Protein AF-A0A369Q2J5-F1 (afdb_monomer)

Solvent-accessible surface area (backbone atoms only — not comparable to full-atom values): 11155 Å² total; per-residue (Å²): 114,46,82,46,76,47,63,74,63,46,83,51,98,48,36,37,37,39,41,65,24,27,18,42,39,35,21,20,45,69,56,18,51,51,41,45,55,54,37,34,53,53,49,28,62,74,44,51,85,52,23,86,80,41,53,41,43,59,52,26,34,34,70,74,40,96,47,77,75,71,66,44,95,56,64,62,57,36,36,37,36,35,16,68,44,70,68,32,46,48,37,44,75,75,32,54,95,77,48,90,47,63,63,84,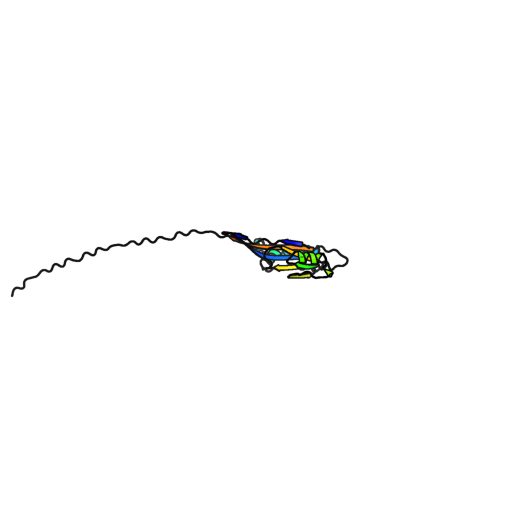47,72,51,73,36,28,38,51,71,49,66,38,68,66,82,47,47,51,58,35,29,39,42,67,44,73,84,54,92,85,60,91,80,54,74,50,77,48,77,45,77,45,69,51,72,50,77,58,79,92,79,86,77,86,78,84,83,84,79,89,83,84,84,85,82,85,79,78,78,82,85,81,80,82,81,85,76,86,79,88,127

Structure (mmCIF, N/CA/C/O backbone):
data_AF-A0A369Q2J5-F1
#
_entry.id   AF-A0A369Q2J5-F1
#
loop_
_atom_site.group_PDB
_atom_site.id
_atom_site.type_symbol
_atom_site.label_atom_id
_atom_site.label_alt_id
_atom_site.label_comp_id
_atom_site.label_asym_id
_atom_site.label_entity_id
_atom_site.label_seq_id
_atom_site.pdbx_PDB_ins_code
_atom_site.Cartn_x
_atom_site.Cartn_y
_atom_site.Cartn_z
_atom_site.occupancy
_atom_site.B_iso_or_equiv
_atom_site.auth_seq_id
_atom_site.auth_comp_id
_atom_site.auth_asym_id
_atom_site.auth_atom_id
_atom_site.pdbx_PDB_model_num
ATOM 1 N N . MET A 1 1 ? 15.204 -1.374 -4.156 1.00 89.75 1 MET A N 1
ATOM 2 C CA . MET A 1 1 ? 14.239 -2.108 -3.302 1.00 89.75 1 MET A CA 1
ATOM 3 C C . MET A 1 1 ? 13.886 -1.267 -2.086 1.00 89.75 1 MET A C 1
ATOM 5 O O . MET A 1 1 ? 14.778 -0.667 -1.499 1.00 89.75 1 MET A O 1
ATOM 9 N N . ILE A 1 2 ? 12.612 -1.260 -1.696 1.00 95.19 2 ILE A N 1
ATOM 10 C CA . ILE A 1 2 ? 12.091 -0.566 -0.513 1.00 95.19 2 ILE A CA 1
ATOM 11 C C . ILE A 1 2 ? 11.436 -1.605 0.406 1.00 95.19 2 ILE A C 1
ATOM 13 O O . ILE A 1 2 ? 10.611 -2.393 -0.051 1.00 95.19 2 ILE A O 1
ATOM 17 N N . GLN A 1 3 ? 11.795 -1.622 1.692 1.00 96.62 3 GLN A N 1
ATOM 18 C CA . GLN A 1 3 ? 11.115 -2.441 2.700 1.00 96.62 3 GLN A CA 1
ATOM 19 C C . GLN A 1 3 ? 9.961 -1.643 3.314 1.00 96.62 3 GLN A C 1
ATOM 21 O O . GLN A 1 3 ? 10.171 -0.531 3.796 1.00 96.62 3 GLN A O 1
ATOM 26 N N . ILE A 1 4 ? 8.760 -2.219 3.336 1.00 96.50 4 ILE A N 1
ATOM 27 C CA . ILE A 1 4 ? 7.561 -1.588 3.890 1.00 96.50 4 ILE A CA 1
ATOM 28 C C . ILE A 1 4 ? 7.067 -2.433 5.062 1.00 96.50 4 ILE A C 1
ATOM 30 O O . ILE A 1 4 ? 6.774 -3.618 4.915 1.00 96.50 4 ILE A O 1
ATOM 34 N N . ASN A 1 5 ? 6.985 -1.812 6.238 1.00 96.56 5 ASN A N 1
ATOM 35 C CA . ASN A 1 5 ? 6.515 -2.454 7.461 1.00 96.56 5 ASN A CA 1
ATOM 36 C C . ASN A 1 5 ? 5.090 -1.985 7.757 1.00 96.56 5 ASN A C 1
ATOM 38 O O . ASN A 1 5 ? 4.859 -0.802 8.013 1.00 96.56 5 ASN A O 1
ATOM 42 N N . LEU A 1 6 ? 4.144 -2.915 7.729 1.00 95.94 6 LEU A N 1
ATOM 43 C CA . LEU A 1 6 ? 2.766 -2.669 8.119 1.00 95.94 6 LEU A CA 1
ATOM 44 C C . LEU A 1 6 ? 2.627 -2.712 9.650 1.00 95.94 6 LEU A C 1
ATOM 46 O O . LEU A 1 6 ? 3.318 -3.498 10.311 1.00 95.94 6 LEU A O 1
ATOM 50 N N . PRO A 1 7 ? 1.727 -1.895 10.231 1.00 94.31 7 PRO A N 1
ATOM 51 C CA . PRO A 1 7 ? 1.384 -1.979 11.644 1.00 94.31 7 PRO A CA 1
ATOM 52 C C . PRO A 1 7 ? 1.023 -3.408 12.065 1.00 94.31 7 PRO A C 1
ATOM 54 O O . PRO A 1 7 ? 0.357 -4.137 11.336 1.00 94.31 7 PRO A O 1
ATOM 57 N N . GLN A 1 8 ? 1.463 -3.800 13.259 1.00 93.81 8 GLN A N 1
ATOM 58 C CA . GLN A 1 8 ? 1.090 -5.080 13.857 1.00 93.81 8 GLN A CA 1
ATOM 59 C C . GLN A 1 8 ? -0.310 -4.985 14.462 1.00 93.81 8 GLN A C 1
ATOM 61 O O . GLN A 1 8 ? -0.608 -4.025 15.184 1.00 93.81 8 GLN A O 1
ATOM 66 N N . ASN A 1 9 ? -1.139 -5.998 14.212 1.00 93.88 9 ASN A N 1
ATOM 67 C CA . ASN A 1 9 ? -2.448 -6.099 14.843 1.00 93.88 9 ASN A CA 1
ATOM 68 C C . ASN A 1 9 ? -2.278 -6.380 16.343 1.00 93.88 9 ASN A C 1
ATOM 70 O O . ASN A 1 9 ? -1.356 -7.081 16.762 1.00 93.88 9 ASN A O 1
ATOM 74 N N . LYS A 1 10 ? -3.153 -5.805 17.170 1.00 94.25 10 LYS A N 1
ATOM 75 C CA . LYS A 1 10 ? -3.105 -5.958 18.630 1.00 94.25 10 LYS A CA 1
ATOM 76 C C . LYS A 1 10 ? -4.489 -6.268 19.160 1.00 94.25 10 LYS A C 1
ATOM 78 O O . LYS A 1 10 ? -5.462 -5.637 18.755 1.00 94.25 10 LYS A O 1
ATOM 83 N N . THR A 1 11 ? -4.541 -7.164 20.135 1.00 93.00 11 THR A N 1
ATOM 84 C CA . THR A 1 11 ? -5.764 -7.506 20.857 1.00 93.00 11 THR A CA 1
ATOM 85 C C . THR A 1 11 ? -5.487 -7.414 22.350 1.00 93.00 11 THR A C 1
ATOM 87 O O . THR A 1 11 ? -4.609 -8.100 22.866 1.00 93.00 11 THR A O 1
ATOM 90 N N . ALA A 1 12 ? -6.228 -6.549 23.032 1.00 92.12 12 ALA A N 1
ATOM 91 C CA . ALA A 1 12 ? -6.242 -6.370 24.476 1.00 92.12 12 ALA A CA 1
ATOM 92 C C . ALA A 1 12 ? -7.704 -6.398 24.977 1.00 92.12 12 ALA A C 1
ATOM 94 O O . ALA A 1 12 ? -8.623 -6.179 24.185 1.00 92.12 12 ALA A O 1
ATOM 95 N N . PRO A 1 13 ? -7.963 -6.634 26.278 1.00 91.31 13 PRO A N 1
ATOM 96 C CA . PRO A 1 13 ? -9.329 -6.814 26.788 1.00 91.31 13 PRO A CA 1
ATOM 97 C C . PRO A 1 13 ? -10.297 -5.663 26.481 1.00 91.31 13 PRO A C 1
ATOM 99 O O . PRO A 1 13 ? -11.479 -5.897 26.253 1.00 91.31 13 PRO A O 1
ATOM 102 N N . LEU A 1 14 ? -9.801 -4.422 26.468 1.00 93.00 14 LEU A N 1
ATOM 103 C CA . LEU A 1 14 ? -10.608 -3.218 26.235 1.00 93.00 14 LEU A CA 1
ATOM 104 C C . LEU A 1 14 ? -10.236 -2.480 24.950 1.00 93.00 14 LEU A C 1
ATOM 106 O O . LEU A 1 14 ? -10.758 -1.402 24.675 1.00 93.00 14 LEU A O 1
ATOM 110 N N . GLU A 1 15 ? -9.341 -3.043 24.144 1.00 94.50 15 GLU A N 1
ATOM 111 C CA . GLU A 1 15 ? -8.882 -2.391 22.928 1.00 94.50 15 GLU A CA 1
ATOM 112 C C . GLU A 1 15 ? -8.397 -3.408 21.899 1.00 94.50 15 GLU A C 1
ATOM 114 O O . GLU A 1 15 ? -7.648 -4.321 22.225 1.00 94.50 15 GLU A O 1
ATOM 119 N N . SER A 1 16 ? -8.750 -3.218 20.633 1.00 95.75 16 SER A N 1
ATOM 120 C CA . SER A 1 16 ? -8.144 -3.970 19.532 1.00 95.75 16 SER A CA 1
ATOM 121 C C . SER A 1 16 ? -7.778 -3.040 18.383 1.00 95.75 16 SER A C 1
ATOM 123 O O . SER A 1 16 ? -8.577 -2.170 18.030 1.00 95.75 16 SER A O 1
ATOM 125 N N . THR A 1 17 ? -6.615 -3.249 17.771 1.00 96.06 17 THR A N 1
ATOM 126 C CA . THR A 1 17 ? -6.178 -2.548 16.560 1.00 96.06 17 THR A CA 1
ATOM 127 C C . THR A 1 17 ? -5.962 -3.531 15.424 1.00 96.06 17 THR A C 1
ATOM 129 O O . THR A 1 17 ? -5.243 -4.515 15.588 1.00 96.06 17 THR A O 1
ATOM 132 N N . GLU A 1 18 ? -6.536 -3.223 14.270 1.00 95.50 18 GLU A N 1
ATOM 133 C CA . GLU A 1 18 ? -6.491 -4.055 13.073 1.00 95.50 18 GLU A CA 1
ATOM 134 C C . GLU A 1 18 ? -6.223 -3.175 11.851 1.00 95.50 18 GLU A C 1
ATOM 136 O O . GLU A 1 18 ? -6.958 -2.220 11.608 1.00 95.50 18 GLU A O 1
ATOM 141 N N . LEU A 1 19 ? -5.177 -3.462 11.078 1.00 96.00 19 LEU A N 1
ATOM 142 C CA . LEU A 1 19 ? -5.004 -2.855 9.760 1.00 96.00 19 LEU A CA 1
ATOM 143 C C . LEU A 1 19 ? -6.021 -3.478 8.796 1.00 96.00 19 LEU A C 1
ATOM 145 O O . LEU A 1 19 ? -5.950 -4.666 8.500 1.00 96.00 19 LEU A O 1
ATOM 149 N N . ILE A 1 20 ? -6.952 -2.667 8.296 1.00 94.75 20 ILE A N 1
ATOM 150 C CA . ILE A 1 20 ? -8.036 -3.140 7.419 1.00 94.75 20 ILE A CA 1
ATOM 151 C C . ILE A 1 20 ? -7.697 -2.996 5.934 1.00 94.75 20 ILE A C 1
ATOM 153 O O . ILE A 1 20 ? -8.185 -3.750 5.100 1.00 94.75 20 ILE A O 1
ATOM 157 N N . SER A 1 21 ? -6.866 -2.014 5.592 1.00 95.56 21 SER A N 1
ATOM 158 C CA . SER A 1 21 ? -6.438 -1.764 4.221 1.00 95.56 21 SER A CA 1
ATOM 159 C C . SER A 1 21 ? -5.227 -0.847 4.187 1.00 95.56 21 SER A C 1
ATOM 161 O O . SER A 1 21 ? -4.930 -0.103 5.126 1.00 95.56 21 SER A O 1
ATOM 163 N N . TRP A 1 22 ? -4.538 -0.860 3.060 1.00 95.62 22 TRP A N 1
ATOM 164 C CA . TRP A 1 22 ? -3.530 0.127 2.725 1.00 95.62 22 TRP A CA 1
ATOM 165 C C . TRP A 1 22 ? -3.655 0.514 1.259 1.00 95.62 22 TRP A C 1
ATOM 167 O O . TRP A 1 22 ? -4.279 -0.183 0.460 1.00 95.62 22 TRP A O 1
ATOM 177 N N . ALA A 1 23 ? -3.096 1.660 0.908 1.00 95.00 23 ALA A N 1
ATOM 178 C CA . ALA A 1 23 ? -3.023 2.106 -0.467 1.00 95.00 23 ALA A CA 1
ATOM 179 C C . ALA A 1 23 ? -1.631 2.636 -0.770 1.00 95.00 23 ALA A C 1
ATOM 181 O O . ALA A 1 23 ? -0.961 3.202 0.098 1.00 95.00 23 ALA A O 1
ATOM 182 N N . TYR A 1 24 ? -1.215 2.465 -2.016 1.00 94.31 24 TYR A N 1
ATOM 183 C CA . TYR A 1 24 ? 0.034 3.004 -2.518 1.00 94.31 24 TYR A CA 1
ATOM 184 C C . TYR A 1 24 ? -0.209 3.880 -3.737 1.00 94.31 24 TYR A C 1
ATOM 186 O O . TYR A 1 24 ? -1.180 3.711 -4.476 1.00 94.31 24 TYR A O 1
ATOM 194 N N . TRP A 1 25 ? 0.711 4.809 -3.933 1.00 93.31 25 TRP A N 1
ATOM 195 C CA . TRP A 1 25 ? 0.892 5.537 -5.172 1.00 93.31 25 TRP A CA 1
ATOM 196 C C . TRP A 1 25 ? 2.386 5.593 -5.470 1.00 93.31 25 TRP A C 1
ATOM 198 O O . TRP A 1 25 ? 3.195 5.816 -4.567 1.00 93.31 25 TRP A O 1
ATOM 208 N N . LEU A 1 26 ? 2.742 5.398 -6.729 1.00 92.25 26 LEU A N 1
ATOM 209 C CA . LEU A 1 26 ? 4.081 5.591 -7.251 1.00 92.25 26 LEU A CA 1
ATOM 210 C C . LEU A 1 26 ? 4.022 6.460 -8.505 1.00 92.25 26 LEU A C 1
ATOM 212 O O . LEU A 1 26 ? 3.088 6.346 -9.298 1.00 92.25 26 LEU A O 1
ATOM 216 N N . GLY A 1 27 ? 5.022 7.315 -8.679 1.00 90.38 27 GLY A N 1
ATOM 217 C CA . GLY A 1 27 ? 5.151 8.169 -9.854 1.00 90.38 27 GLY A CA 1
ATOM 218 C C . GLY A 1 27 ? 6.607 8.464 -10.172 1.00 90.38 27 GLY A C 1
ATOM 219 O O . GLY A 1 27 ? 7.419 8.662 -9.262 1.00 90.38 27 GLY A O 1
ATOM 220 N N . VAL A 1 28 ? 6.920 8.477 -11.463 1.00 89.81 28 VAL A N 1
ATOM 221 C CA . VAL A 1 28 ? 8.260 8.731 -11.990 1.00 89.81 28 VAL A CA 1
ATOM 222 C C . VAL A 1 28 ? 8.440 10.219 -12.296 1.00 89.81 28 VAL A C 1
ATOM 224 O O . VAL A 1 28 ? 7.555 10.885 -12.834 1.00 89.81 28 VAL A O 1
ATOM 227 N N . GLY A 1 29 ? 9.613 10.740 -11.949 1.00 87.75 29 GLY A N 1
ATOM 228 C CA . GLY A 1 29 ? 10.059 12.089 -12.259 1.00 87.75 29 GLY A CA 1
ATOM 229 C C . GLY A 1 29 ? 9.304 13.201 -11.529 1.00 87.75 29 GLY A C 1
ATOM 230 O O . GLY A 1 29 ? 8.408 12.989 -10.707 1.00 87.75 29 GLY A O 1
ATOM 231 N N . GLN A 1 30 ? 9.692 14.434 -11.857 1.00 85.62 30 GLN A N 1
ATOM 232 C CA . GLN A 1 30 ? 9.054 15.635 -11.322 1.00 85.62 30 GLN A CA 1
ATOM 233 C C . GLN A 1 30 ? 7.614 15.783 -11.832 1.00 85.62 30 GLN A C 1
ATOM 235 O O . GLN A 1 30 ? 6.749 16.262 -11.105 1.00 85.62 30 GLN A O 1
ATOM 240 N N . GLU A 1 31 ? 7.339 15.346 -13.060 1.00 82.44 31 GLU A N 1
ATOM 241 C CA . GLU A 1 31 ? 6.016 15.443 -13.682 1.00 82.44 31 GLU A CA 1
ATOM 242 C C . GLU A 1 31 ? 4.977 14.601 -12.938 1.00 82.44 31 GLU A C 1
ATOM 244 O O . GLU A 1 31 ? 3.908 15.111 -12.602 1.00 82.44 31 GLU A O 1
ATOM 249 N N . GLY A 1 32 ? 5.314 13.356 -12.579 1.00 82.38 32 GLY A N 1
ATOM 250 C CA . GLY A 1 32 ? 4.452 12.511 -11.753 1.00 82.38 32 GLY A CA 1
ATOM 251 C C . GLY A 1 32 ? 4.184 13.122 -10.375 1.00 82.38 32 GLY A C 1
ATOM 252 O O . GLY A 1 32 ? 3.049 13.107 -9.893 1.00 82.38 32 GLY A O 1
ATOM 253 N N . HIS A 1 33 ? 5.204 13.724 -9.755 1.00 83.31 33 HIS A N 1
ATOM 254 C CA . HIS A 1 33 ? 5.052 14.424 -8.478 1.00 83.31 33 HIS A CA 1
ATOM 255 C C . HIS A 1 33 ? 4.121 15.644 -8.582 1.00 83.31 33 HIS A C 1
ATOM 257 O O . HIS A 1 33 ? 3.205 15.796 -7.772 1.00 83.31 33 HIS A O 1
ATOM 263 N N . LEU A 1 34 ? 4.312 16.491 -9.597 1.00 85.94 34 LEU A N 1
ATOM 264 C CA . LEU A 1 34 ? 3.473 17.669 -9.826 1.00 85.94 34 LEU A CA 1
ATOM 265 C C . LEU A 1 34 ? 2.030 17.284 -10.156 1.00 85.94 34 LEU A C 1
ATOM 267 O O . LEU A 1 34 ? 1.103 17.908 -9.638 1.00 85.94 34 LEU A O 1
ATOM 271 N N . ALA A 1 35 ? 1.829 16.236 -10.959 1.00 82.56 35 ALA A N 1
ATOM 272 C CA . ALA A 1 35 ? 0.504 15.705 -11.253 1.00 82.56 35 ALA A CA 1
ATOM 273 C C . ALA A 1 35 ? -0.210 15.273 -9.964 1.00 82.56 35 ALA A C 1
ATOM 275 O O . ALA A 1 35 ? -1.364 15.645 -9.745 1.00 82.56 35 ALA A O 1
ATOM 276 N N . PHE A 1 36 ? 0.488 14.559 -9.075 1.00 86.00 36 PHE A N 1
ATOM 277 C CA . PHE A 1 36 ? -0.056 14.140 -7.784 1.00 86.00 36 PHE A CA 1
ATOM 278 C C . PHE A 1 36 ? -0.486 15.326 -6.908 1.00 86.00 36 PHE A C 1
ATOM 280 O O . PHE A 1 36 ? -1.597 15.329 -6.376 1.00 86.00 36 PHE A O 1
ATOM 287 N N . GLU A 1 37 ? 0.357 16.353 -6.772 1.00 85.50 37 GLU A N 1
ATOM 288 C CA . GLU A 1 37 ? 0.031 17.530 -5.954 1.00 85.50 37 GLU A CA 1
ATOM 289 C C . GLU A 1 37 ? -1.097 18.378 -6.570 1.00 85.50 37 GLU A C 1
ATOM 291 O O . GLU A 1 37 ? -1.991 18.839 -5.852 1.00 85.50 37 GLU A O 1
ATOM 296 N N . ALA A 1 38 ? -1.128 18.531 -7.899 1.00 83.69 38 ALA A N 1
ATOM 297 C CA . ALA A 1 38 ? -2.225 19.203 -8.596 1.00 83.69 38 ALA A CA 1
ATOM 298 C C . ALA A 1 38 ? -3.561 18.477 -8.376 1.00 83.69 38 ALA A C 1
ATOM 300 O O . ALA A 1 38 ? -4.582 19.104 -8.076 1.00 83.69 38 ALA A O 1
ATOM 301 N N . ASN A 1 39 ? -3.551 17.145 -8.449 1.00 82.12 39 ASN A N 1
ATOM 302 C CA . ASN A 1 39 ? -4.731 16.339 -8.187 1.00 82.12 39 ASN A CA 1
ATOM 303 C C . ASN A 1 39 ? -5.176 16.418 -6.726 1.00 82.12 39 ASN A C 1
ATOM 305 O O . ASN A 1 39 ? -6.366 16.571 -6.477 1.00 82.12 39 ASN A O 1
ATOM 309 N N . LYS A 1 40 ? -4.252 16.385 -5.762 1.00 84.06 40 LYS A N 1
ATOM 310 C CA . LYS A 1 40 ? -4.591 16.549 -4.344 1.00 84.06 40 LYS A CA 1
ATOM 311 C C . LYS A 1 40 ? -5.396 17.829 -4.110 1.00 84.06 40 LYS A C 1
ATOM 313 O O . LYS A 1 40 ? -6.385 17.797 -3.380 1.00 84.06 40 LYS A O 1
ATOM 318 N N . LYS A 1 41 ? -5.026 18.935 -4.765 1.00 82.25 41 LYS A N 1
ATOM 319 C CA . LYS A 1 41 ? -5.783 20.194 -4.701 1.00 82.25 41 LYS A CA 1
ATOM 320 C C . LYS A 1 41 ? -7.193 20.046 -5.285 1.00 82.25 41 LYS A C 1
ATOM 322 O O . LYS A 1 41 ? -8.150 20.453 -4.633 1.00 82.25 41 LYS A O 1
ATOM 327 N N . ALA A 1 42 ? -7.326 19.442 -6.466 1.00 81.94 42 ALA A N 1
ATOM 328 C CA . ALA A 1 42 ? -8.625 19.202 -7.100 1.00 81.94 42 ALA A CA 1
ATOM 329 C C . ALA A 1 42 ? -9.517 18.251 -6.276 1.00 81.94 42 ALA A C 1
ATOM 331 O O . ALA A 1 42 ? -10.707 18.498 -6.114 1.00 81.94 42 ALA A O 1
ATOM 332 N N . TYR A 1 43 ? -8.936 17.201 -5.694 1.00 81.50 43 TYR A N 1
ATOM 333 C CA . TYR A 1 43 ? -9.615 16.247 -4.820 1.00 81.50 43 TYR A CA 1
ATOM 334 C C . TYR A 1 43 ? -10.145 16.923 -3.550 1.00 81.50 43 TYR A C 1
ATOM 336 O O . TYR A 1 43 ? -11.314 16.768 -3.206 1.00 81.50 43 TYR A O 1
ATOM 344 N N . VAL A 1 44 ? -9.316 17.734 -2.885 1.00 81.75 44 VAL A N 1
ATOM 345 C CA . VAL A 1 44 ? -9.733 18.537 -1.723 1.00 81.75 44 VAL A CA 1
ATOM 346 C C . VAL A 1 44 ? -10.871 19.490 -2.088 1.00 81.75 44 VAL A C 1
ATOM 348 O O . VAL A 1 44 ? -11.835 19.599 -1.335 1.00 81.75 44 VAL A O 1
ATOM 351 N N . GLN A 1 45 ? -10.794 20.146 -3.249 1.00 81.81 45 GLN A N 1
ATOM 352 C CA . GLN A 1 45 ? -11.863 21.021 -3.736 1.00 81.81 45 GLN A CA 1
ATOM 353 C C . GLN A 1 45 ? -13.167 20.253 -3.989 1.00 81.81 45 GLN A C 1
ATOM 355 O O . GLN A 1 45 ? -14.228 20.718 -3.581 1.00 81.81 45 GLN A O 1
ATOM 360 N N . ALA A 1 46 ? -13.093 19.069 -4.602 1.00 79.94 46 ALA A N 1
ATOM 361 C CA . ALA A 1 46 ? -14.257 18.231 -4.884 1.00 79.94 46 ALA A CA 1
ATOM 362 C C . ALA A 1 46 ? -14.936 17.696 -3.610 1.00 79.94 46 ALA A C 1
ATOM 364 O O . ALA A 1 46 ? -16.155 17.545 -3.582 1.00 79.94 46 ALA A O 1
ATOM 365 N N . LEU A 1 47 ? -14.170 17.434 -2.546 1.00 76.94 47 LEU A N 1
ATOM 366 C CA . LEU A 1 47 ? -14.708 16.962 -1.267 1.00 76.94 47 LEU A CA 1
ATOM 367 C C . LEU A 1 47 ? -15.404 18.050 -0.438 1.00 76.94 47 LEU A C 1
ATOM 369 O O . LEU A 1 47 ? -16.168 17.719 0.472 1.00 76.94 47 LEU A O 1
ATOM 373 N N . GLY A 1 48 ? -15.131 19.332 -0.696 1.00 79.25 48 GLY A N 1
ATOM 374 C CA . GLY A 1 48 ? -15.696 20.438 0.078 1.00 79.25 48 GLY A CA 1
ATOM 375 C C . GLY A 1 48 ? -15.484 20.260 1.589 1.00 79.25 48 GLY A C 1
ATOM 376 O O . GLY A 1 48 ? -14.354 20.150 2.062 1.00 79.25 48 GLY A O 1
ATOM 377 N N . SER A 1 49 ? -16.575 20.193 2.360 1.00 74.31 49 SER A N 1
ATOM 378 C CA . SER A 1 49 ? -16.539 20.028 3.825 1.00 74.31 49 SER A CA 1
ATOM 379 C C . SER A 1 49 ? -15.976 18.679 4.301 1.00 74.31 49 SER A C 1
ATOM 381 O O . SER A 1 49 ? -15.500 18.588 5.434 1.00 74.31 49 SER A O 1
ATOM 383 N N . LEU A 1 50 ? -15.969 17.645 3.450 1.00 70.00 50 LEU A N 1
ATOM 384 C CA . LEU A 1 50 ? -15.400 16.326 3.763 1.00 70.00 50 LEU A CA 1
ATOM 385 C C . LEU A 1 50 ? -13.867 16.297 3.662 1.00 70.00 50 LEU A C 1
ATOM 387 O O . LEU A 1 50 ? -13.235 15.349 4.136 1.00 70.00 50 LEU A O 1
ATOM 391 N N . ALA A 1 51 ? -13.249 17.349 3.113 1.00 69.81 51 ALA A N 1
ATOM 392 C CA . ALA A 1 51 ? -11.797 17.457 3.004 1.00 69.81 51 ALA A CA 1
ATOM 393 C C . ALA A 1 51 ? -11.087 17.382 4.367 1.00 69.81 51 ALA A C 1
ATOM 395 O O . ALA A 1 51 ? -9.978 16.860 4.450 1.00 69.81 51 ALA A O 1
ATOM 396 N N . ASN A 1 52 ? -11.736 17.822 5.449 1.00 65.44 52 ASN A N 1
ATOM 397 C CA . ASN A 1 52 ? -11.169 17.762 6.801 1.00 65.44 52 ASN A CA 1
ATOM 398 C C . ASN A 1 52 ? -10.984 16.325 7.323 1.00 65.44 52 ASN A C 1
ATOM 400 O O . ASN A 1 52 ? -10.236 16.116 8.274 1.00 65.44 52 ASN A O 1
ATOM 404 N N . VAL A 1 53 ? -11.662 15.341 6.722 1.00 66.62 53 VAL A N 1
ATOM 405 C CA . VAL A 1 53 ? -11.631 13.936 7.158 1.00 66.62 53 VAL A CA 1
ATOM 406 C C . VAL A 1 53 ? -10.663 13.116 6.311 1.00 66.62 53 VAL A C 1
ATOM 408 O O . VAL A 1 53 ? -9.890 12.325 6.845 1.00 66.62 53 VAL A O 1
ATOM 411 N N . THR A 1 54 ? -10.691 13.296 4.989 1.00 70.69 54 THR A N 1
ATOM 412 C CA . THR A 1 54 ? -9.953 12.431 4.056 1.00 70.69 54 THR A CA 1
ATOM 413 C C . THR A 1 54 ? -9.047 13.180 3.097 1.00 70.69 54 THR A C 1
ATOM 415 O O . THR A 1 54 ? -8.571 12.527 2.180 1.00 70.69 54 THR A O 1
ATOM 418 N N . GLY A 1 55 ? -8.794 14.488 3.290 1.00 72.75 55 GLY A N 1
ATOM 419 C CA . GLY A 1 55 ? -8.211 15.484 2.356 1.00 72.75 55 GLY A CA 1
ATOM 420 C C . GLY A 1 55 ? -6.887 15.170 1.641 1.00 72.75 55 GLY A C 1
ATOM 421 O O . GLY A 1 55 ? -6.252 16.044 1.060 1.00 72.75 55 GLY A O 1
ATOM 422 N N . HIS A 1 56 ? -6.454 13.922 1.657 1.00 83.62 56 HIS A N 1
ATOM 423 C CA . HIS A 1 56 ? -5.447 13.342 0.806 1.00 83.62 56 HIS A CA 1
ATOM 424 C C . HIS A 1 56 ? -6.060 12.207 -0.051 1.00 83.62 56 HIS A C 1
ATOM 426 O O . HIS A 1 56 ? -6.566 11.231 0.510 1.00 83.62 56 HIS A O 1
ATOM 432 N N . PRO A 1 57 ? -5.955 12.242 -1.394 1.00 85.94 57 PRO A N 1
ATOM 433 C CA . PRO A 1 57 ? -6.620 11.272 -2.279 1.00 85.94 57 PRO A CA 1
ATOM 434 C C . PRO A 1 57 ? -6.220 9.818 -1.995 1.00 85.94 57 PRO A C 1
ATOM 436 O O . PRO A 1 57 ? -7.047 8.915 -2.081 1.00 85.94 57 PRO A O 1
ATOM 439 N N . LEU A 1 58 ? -4.979 9.581 -1.553 1.00 88.44 58 LEU A N 1
ATOM 440 C CA . LEU A 1 58 ? -4.523 8.241 -1.164 1.00 88.44 58 LEU A CA 1
ATOM 441 C C . LEU A 1 58 ? -5.208 7.697 0.109 1.00 88.44 58 LEU A C 1
ATOM 443 O O . LEU A 1 58 ? -5.373 6.488 0.233 1.00 88.44 58 LEU A O 1
ATOM 447 N N . ILE A 1 59 ? -5.630 8.569 1.037 1.00 87.81 59 ILE A N 1
ATOM 448 C CA . ILE A 1 59 ? -6.438 8.166 2.204 1.00 87.81 59 ILE A CA 1
ATOM 449 C C . ILE A 1 59 ? -7.836 7.766 1.729 1.00 87.81 59 ILE A C 1
ATOM 451 O O . ILE A 1 59 ? -8.333 6.717 2.129 1.00 87.81 59 ILE A O 1
ATOM 455 N N . GLY A 1 60 ? -8.437 8.566 0.839 1.00 87.12 60 GLY A N 1
ATOM 456 C CA . GLY A 1 60 ? -9.704 8.229 0.186 1.00 87.12 60 GLY A CA 1
ATOM 457 C C . GLY A 1 60 ? -9.649 6.859 -0.485 1.00 87.12 60 GLY A C 1
ATOM 458 O O . GLY A 1 60 ? -10.488 6.006 -0.200 1.00 87.12 60 GLY A O 1
ATOM 459 N N . LEU A 1 61 ? -8.593 6.604 -1.268 1.00 89.12 61 LEU A N 1
ATOM 460 C CA . LEU A 1 61 ? -8.365 5.303 -1.892 1.00 89.12 61 LEU A CA 1
ATOM 461 C C . LEU A 1 61 ? -8.264 4.186 -0.849 1.00 89.12 61 LEU A C 1
ATOM 463 O O . LEU A 1 61 ? -8.923 3.164 -0.995 1.00 89.12 61 LEU A O 1
ATOM 467 N N . ALA A 1 62 ? -7.483 4.360 0.221 1.00 89.50 62 ALA A N 1
ATOM 468 C CA . ALA A 1 62 ? -7.349 3.333 1.255 1.00 89.50 62 ALA A CA 1
ATOM 469 C C . ALA A 1 62 ? -8.694 3.012 1.943 1.00 89.50 62 ALA A C 1
ATOM 471 O O . ALA A 1 62 ? -8.970 1.848 2.251 1.00 89.50 62 ALA A O 1
ATOM 472 N N . LEU A 1 63 ? -9.559 4.019 2.102 1.00 88.75 63 LEU A N 1
ATOM 473 C CA . LEU A 1 63 ? -10.922 3.915 2.636 1.00 88.75 63 LEU A CA 1
ATOM 474 C C . LEU A 1 63 ? -11.969 3.437 1.614 1.00 88.75 63 LEU A C 1
ATOM 476 O O . LEU A 1 63 ? -13.157 3.457 1.925 1.00 88.75 63 LEU A O 1
ATOM 480 N N . ASN A 1 64 ? -11.553 3.003 0.419 1.00 85.69 64 ASN A N 1
ATOM 481 C CA . ASN A 1 64 ? -12.444 2.577 -0.665 1.00 85.69 64 ASN A CA 1
ATOM 482 C C . ASN A 1 64 ? -13.413 3.678 -1.148 1.00 85.69 64 ASN A C 1
ATOM 484 O O . ASN A 1 64 ? -14.509 3.393 -1.626 1.00 85.69 64 ASN A O 1
ATOM 488 N N . GLN A 1 65 ? -13.028 4.945 -0.998 1.00 82.00 65 GLN A N 1
ATOM 489 C CA . GLN A 1 65 ? -13.750 6.083 -1.565 1.00 82.00 65 GLN A CA 1
ATOM 490 C C . GLN A 1 65 ? -13.268 6.333 -2.994 1.00 82.00 65 GLN A C 1
ATOM 492 O O . GLN A 1 65 ? -12.150 5.958 -3.355 1.00 82.00 65 GLN A O 1
ATOM 497 N N . VAL A 1 66 ? -14.101 6.992 -3.804 1.00 71.12 66 VAL A N 1
ATOM 498 C CA . VAL A 1 66 ? -13.704 7.422 -5.149 1.00 71.12 66 VAL A CA 1
ATOM 499 C C . VAL A 1 66 ? -12.509 8.361 -5.015 1.00 71.12 66 VAL A C 1
ATOM 501 O O . VAL A 1 66 ? -12.639 9.491 -4.549 1.00 71.12 66 VAL A O 1
ATOM 504 N N . ALA A 1 67 ? -11.339 7.876 -5.412 1.00 70.56 67 ALA A N 1
ATOM 505 C CA . ALA A 1 67 ? -10.118 8.651 -5.483 1.00 70.56 67 ALA A CA 1
ATOM 506 C C . ALA A 1 67 ? -9.739 8.810 -6.950 1.00 70.56 67 ALA A C 1
ATOM 508 O O . ALA A 1 67 ? -9.631 7.833 -7.688 1.00 70.56 67 ALA A O 1
ATOM 509 N N . PHE A 1 68 ? -9.510 10.048 -7.366 1.00 69.44 68 PHE A N 1
ATOM 510 C CA . PHE A 1 68 ? -8.880 10.325 -8.646 1.00 69.44 68 PHE A CA 1
ATOM 511 C C . PHE A 1 68 ? -7.386 10.360 -8.381 1.00 69.44 68 PHE A C 1
ATOM 513 O O . PHE A 1 68 ? -6.938 11.254 -7.680 1.00 69.44 68 PHE A O 1
ATOM 520 N N . LEU A 1 69 ? -6.616 9.405 -8.889 1.00 72.75 69 LEU A N 1
ATOM 521 C CA . LEU A 1 69 ? -5.159 9.469 -8.826 1.00 72.75 69 LEU A CA 1
ATOM 522 C C . LEU A 1 69 ? -4.638 9.604 -10.254 1.00 72.75 69 LEU A C 1
ATOM 524 O O . LEU A 1 69 ? -4.938 8.749 -11.087 1.00 72.75 69 LEU A O 1
ATOM 528 N N . PRO A 1 70 ? -3.930 10.699 -10.569 1.00 66.69 70 PRO A N 1
ATOM 529 C CA . PRO A 1 70 ? -3.511 10.967 -11.924 1.00 66.69 70 PRO A CA 1
ATOM 530 C C . PRO A 1 70 ? -2.406 9.991 -12.286 1.00 66.69 70 PRO A C 1
ATOM 532 O O . PRO A 1 70 ? -1.496 9.727 -11.490 1.00 66.69 70 PRO A O 1
ATOM 535 N N . THR A 1 71 ? -2.481 9.503 -13.513 1.00 64.56 71 THR A N 1
ATOM 536 C CA . THR A 1 71 ? -1.344 8.895 -14.175 1.00 64.56 71 THR A CA 1
ATOM 537 C C . THR A 1 71 ? -0.673 9.968 -15.018 1.00 64.56 71 THR A C 1
ATOM 539 O O . THR A 1 71 ? -1.348 10.642 -15.795 1.00 64.56 71 THR A O 1
ATOM 542 N N . GLY A 1 72 ? 0.623 10.208 -14.810 1.00 62.78 72 GLY A N 1
ATOM 543 C CA . GLY A 1 72 ? 1.364 11.161 -15.639 1.00 62.78 72 GLY A CA 1
ATOM 544 C C . GLY A 1 72 ? 1.364 10.708 -17.103 1.00 62.78 72 GLY A C 1
ATOM 545 O O . GLY A 1 72 ? 1.416 9.510 -17.367 1.00 62.78 72 GLY A O 1
ATOM 546 N N . ASN A 1 73 ? 1.307 11.654 -18.044 1.00 65.50 73 ASN A N 1
ATOM 547 C CA . ASN A 1 73 ? 1.375 11.363 -19.488 1.00 65.50 73 ASN A CA 1
ATOM 548 C C . ASN A 1 73 ? 2.803 11.458 -20.048 1.00 65.50 73 ASN A C 1
ATOM 550 O O . ASN A 1 73 ? 3.014 11.237 -21.237 1.00 65.50 73 ASN A O 1
ATOM 554 N N . ALA A 1 74 ? 3.761 11.842 -19.210 1.00 62.69 74 ALA A N 1
ATOM 555 C CA . ALA A 1 74 ? 5.148 12.051 -19.575 1.00 62.69 74 ALA A CA 1
ATOM 556 C C . ALA A 1 74 ? 6.046 11.560 -18.430 1.00 62.69 74 ALA A C 1
ATOM 558 O O . ALA A 1 74 ? 5.665 11.611 -17.255 1.00 62.69 74 ALA A O 1
ATOM 559 N N . GLY A 1 75 ? 7.177 10.969 -18.810 1.00 70.62 75 GLY A N 1
ATOM 560 C CA . GLY A 1 75 ? 8.089 10.263 -17.920 1.00 70.62 75 GLY A CA 1
ATOM 561 C C . GLY A 1 75 ? 8.511 8.907 -18.481 1.00 70.62 75 GLY A C 1
ATOM 562 O O . GLY A 1 75 ? 7.879 8.352 -19.377 1.00 70.62 75 GLY A O 1
ATOM 563 N N . SER A 1 76 ? 9.613 8.390 -17.949 1.00 83.06 76 SER A N 1
ATOM 564 C CA . SER A 1 76 ? 10.064 7.028 -18.208 1.00 83.06 76 SER A CA 1
ATOM 565 C C . SER A 1 76 ? 9.210 6.014 -17.450 1.00 83.06 76 SER A C 1
ATOM 567 O O . SER A 1 76 ? 8.688 6.307 -16.371 1.00 83.06 76 SER A O 1
ATOM 569 N N . ASN A 1 77 ? 9.095 4.812 -18.004 1.00 88.38 77 ASN A N 1
ATOM 570 C CA . ASN A 1 77 ? 8.447 3.707 -17.320 1.00 88.38 77 ASN A CA 1
ATOM 571 C C . ASN A 1 77 ? 9.317 3.194 -16.169 1.00 88.38 77 ASN A C 1
ATOM 573 O O . ASN A 1 77 ? 10.546 3.223 -16.223 1.00 88.38 77 ASN A O 1
ATOM 577 N N . VAL A 1 78 ? 8.657 2.729 -15.113 1.00 91.25 78 VAL A N 1
ATOM 578 C CA . VAL A 1 78 ? 9.274 1.919 -14.068 1.00 91.25 78 VAL A CA 1
ATOM 579 C C . VAL A 1 78 ? 8.471 0.641 -13.917 1.00 91.25 78 VAL A C 1
ATOM 581 O O . VAL A 1 78 ? 7.241 0.671 -13.815 1.00 91.25 78 VAL A O 1
ATOM 584 N N . GLU A 1 79 ? 9.168 -0.486 -13.850 1.00 94.38 79 GLU A N 1
ATOM 585 C CA . GLU A 1 79 ? 8.551 -1.729 -13.420 1.00 94.38 79 GLU A CA 1
ATOM 586 C C . GLU A 1 79 ? 8.610 -1.838 -11.902 1.00 94.38 79 GLU A C 1
ATOM 588 O O . GLU A 1 79 ? 9.649 -1.605 -11.277 1.00 94.38 79 GLU A O 1
ATOM 593 N N . TYR A 1 80 ? 7.495 -2.212 -11.288 1.00 95.50 80 TYR A N 1
ATOM 594 C CA . TYR A 1 80 ? 7.402 -2.372 -9.848 1.00 95.50 80 TYR A CA 1
ATOM 595 C C . TYR A 1 80 ? 6.818 -3.729 -9.477 1.00 95.50 80 TYR A C 1
ATOM 597 O O . TYR A 1 80 ? 5.882 -4.212 -10.109 1.00 95.50 80 TYR A O 1
ATOM 605 N N . TYR A 1 81 ? 7.362 -4.331 -8.420 1.00 96.69 81 TYR A N 1
ATOM 606 C CA . TYR A 1 81 ? 7.029 -5.690 -7.992 1.00 96.69 81 TYR A CA 1
ATOM 607 C C . TYR A 1 81 ? 6.868 -5.757 -6.478 1.00 96.69 81 TYR A C 1
ATOM 609 O O . TYR A 1 81 ? 7.777 -5.395 -5.728 1.00 96.69 81 TYR A O 1
ATOM 617 N N . PHE A 1 82 ? 5.731 -6.265 -6.016 1.00 97.19 82 PHE A N 1
ATOM 618 C CA . PHE A 1 82 ? 5.452 -6.472 -4.603 1.00 97.19 82 PHE A CA 1
ATOM 619 C C . PHE A 1 82 ? 5.774 -7.908 -4.196 1.00 97.19 82 PHE A C 1
ATOM 621 O O . PHE A 1 82 ? 5.195 -8.867 -4.706 1.00 97.19 82 PHE A O 1
ATOM 628 N N . MET A 1 83 ? 6.685 -8.059 -3.242 1.00 97.19 83 MET A N 1
ATOM 629 C CA . MET A 1 83 ? 7.214 -9.342 -2.787 1.00 97.19 83 MET A CA 1
ATOM 630 C C . MET A 1 83 ? 6.916 -9.539 -1.303 1.00 97.19 83 MET A C 1
ATOM 632 O O . MET A 1 83 ? 7.065 -8.617 -0.500 1.00 97.19 83 MET A O 1
ATOM 636 N N . ALA A 1 84 ? 6.475 -10.742 -0.935 1.00 95.00 84 ALA A N 1
ATOM 637 C CA . ALA A 1 84 ? 6.028 -11.041 0.426 1.00 95.00 84 ALA A CA 1
ATOM 638 C C . ALA A 1 84 ? 7.186 -11.197 1.425 1.00 95.00 84 ALA A C 1
ATOM 640 O O . ALA A 1 84 ? 7.010 -10.942 2.611 1.00 95.00 84 ALA A O 1
ATOM 641 N N . ASP A 1 85 ? 8.368 -11.604 0.961 1.00 95.31 85 ASP A N 1
ATOM 642 C CA . ASP A 1 85 ? 9.494 -11.943 1.826 1.00 95.31 85 ASP A CA 1
ATOM 643 C C . ASP A 1 85 ? 10.833 -11.408 1.304 1.00 95.31 85 ASP A C 1
ATOM 645 O O . ASP A 1 85 ? 11.001 -11.031 0.140 1.00 95.31 85 ASP A O 1
ATOM 649 N N . ARG A 1 86 ? 11.810 -11.385 2.214 1.00 96.06 86 ARG A N 1
ATOM 650 C CA . ARG A 1 86 ? 13.149 -10.848 1.964 1.00 96.06 86 ARG A CA 1
ATOM 651 C C . ARG A 1 86 ? 13.966 -11.704 0.999 1.00 96.06 86 ARG A C 1
ATOM 653 O O . ARG A 1 86 ? 14.858 -11.172 0.339 1.00 96.06 86 ARG A O 1
ATOM 660 N N . ALA A 1 87 ? 13.707 -13.010 0.937 1.00 96.62 87 ALA A N 1
ATOM 661 C CA . ALA A 1 87 ? 14.451 -13.911 0.064 1.00 96.62 87 ALA A CA 1
ATOM 662 C C . ALA A 1 87 ? 14.144 -13.582 -1.401 1.00 96.62 87 ALA A C 1
ATOM 664 O O . ALA A 1 87 ? 15.066 -13.326 -2.172 1.00 96.62 87 ALA A O 1
ATOM 665 N N . ASN A 1 88 ? 12.862 -13.443 -1.746 1.00 96.69 88 ASN A N 1
ATOM 666 C CA . ASN A 1 88 ? 12.428 -12.988 -3.066 1.00 96.69 88 ASN A CA 1
ATOM 667 C C . ASN A 1 88 ? 12.955 -11.588 -3.395 1.00 96.69 88 ASN A C 1
ATOM 669 O O . ASN A 1 88 ? 13.472 -11.370 -4.488 1.00 96.69 88 ASN A O 1
ATOM 673 N N . ALA A 1 89 ? 12.927 -10.669 -2.427 1.00 96.50 89 ALA A N 1
ATOM 674 C CA . ALA A 1 89 ? 13.468 -9.326 -2.617 1.00 96.50 89 ALA A CA 1
ATOM 675 C C . ALA A 1 89 ? 14.982 -9.320 -2.901 1.00 96.50 89 ALA A C 1
ATOM 677 O O . ALA A 1 89 ? 15.476 -8.509 -3.681 1.00 96.50 89 ALA A O 1
ATOM 678 N N . THR A 1 90 ? 15.719 -10.255 -2.303 1.00 96.56 90 THR A N 1
ATOM 679 C CA . THR A 1 90 ? 17.159 -10.425 -2.530 1.00 96.56 90 THR A CA 1
ATOM 680 C C . THR A 1 90 ? 17.433 -11.047 -3.901 1.00 96.56 90 THR A C 1
ATOM 682 O O . THR A 1 90 ? 18.339 -10.598 -4.597 1.00 96.56 90 THR A O 1
ATOM 685 N N . ILE A 1 91 ? 16.630 -12.031 -4.327 1.00 96.75 91 ILE A N 1
ATOM 686 C CA . ILE A 1 91 ? 16.712 -12.605 -5.681 1.00 96.75 91 ILE A CA 1
ATOM 687 C C . ILE A 1 91 ? 16.436 -11.521 -6.730 1.00 96.75 91 ILE A C 1
ATOM 689 O O . ILE A 1 91 ? 17.212 -11.392 -7.673 1.00 96.75 91 ILE A O 1
ATOM 693 N N . PHE A 1 92 ? 15.406 -10.690 -6.527 1.00 96.69 92 PHE A N 1
ATOM 694 C CA . PHE A 1 92 ? 15.110 -9.540 -7.386 1.00 96.69 92 PHE A CA 1
ATOM 695 C C . PHE A 1 92 ? 16.328 -8.618 -7.537 1.00 96.69 92 PHE A C 1
ATOM 697 O O . PHE A 1 92 ? 16.721 -8.297 -8.652 1.00 96.69 92 PHE A O 1
ATOM 704 N N . MET A 1 93 ? 16.967 -8.230 -6.429 1.00 95.56 93 MET A N 1
ATOM 705 C CA . MET A 1 93 ? 18.117 -7.315 -6.467 1.00 95.56 93 MET A CA 1
ATOM 706 C C . MET A 1 93 ? 19.354 -7.915 -7.146 1.00 95.56 93 MET A C 1
ATOM 708 O O . MET A 1 93 ? 20.118 -7.184 -7.767 1.00 95.56 93 MET A O 1
ATOM 712 N N . ASN A 1 94 ? 19.565 -9.226 -7.017 1.00 95.12 94 ASN A N 1
ATOM 713 C CA . ASN A 1 94 ? 20.792 -9.880 -7.473 1.00 95.12 94 ASN A CA 1
ATOM 714 C C . ASN A 1 94 ? 20.668 -10.527 -8.857 1.00 95.12 94 ASN A C 1
ATOM 716 O O . ASN A 1 94 ? 21.675 -10.923 -9.444 1.00 95.12 94 ASN A O 1
ATOM 720 N N . SER A 1 95 ? 19.451 -10.785 -9.333 1.00 91.00 95 SER A N 1
ATOM 721 C CA . SER A 1 95 ? 19.213 -11.671 -10.477 1.00 91.00 95 SER A CA 1
ATOM 722 C C . SER A 1 95 ? 17.911 -11.353 -11.214 1.00 91.00 95 SER A C 1
ATOM 724 O O . SER A 1 95 ? 17.288 -12.267 -11.745 1.00 91.00 95 SER A O 1
ATOM 726 N N . PHE A 1 96 ? 17.518 -10.074 -11.280 1.00 90.12 96 PHE A N 1
ATOM 727 C CA . PHE A 1 96 ? 16.311 -9.639 -11.992 1.00 90.12 96 PHE A CA 1
ATOM 728 C C . PHE A 1 96 ? 16.207 -10.246 -13.403 1.00 90.12 96 PHE A C 1
ATOM 730 O O . PHE A 1 96 ? 15.238 -10.948 -13.683 1.00 90.12 96 PHE A O 1
ATOM 737 N N . ASP A 1 97 ? 17.255 -10.107 -14.225 1.00 89.19 97 ASP A N 1
ATOM 738 C CA . ASP A 1 97 ? 17.282 -10.592 -15.619 1.00 89.19 97 ASP A CA 1
ATOM 739 C C . ASP A 1 97 ? 17.180 -12.120 -15.749 1.00 89.19 97 ASP A C 1
ATOM 741 O O . ASP A 1 97 ? 16.777 -12.648 -16.783 1.00 89.19 97 ASP A O 1
ATOM 745 N N . LYS A 1 98 ? 17.564 -12.855 -14.698 1.00 89.88 98 LYS A N 1
ATOM 746 C CA . LYS A 1 98 ? 17.481 -14.324 -14.651 1.00 89.88 98 LYS A CA 1
ATOM 747 C C . LYS A 1 98 ? 16.139 -14.809 -14.099 1.00 89.88 98 LYS A C 1
ATOM 749 O O . LYS A 1 98 ? 15.847 -16.002 -14.170 1.00 89.88 98 LYS A O 1
ATOM 754 N N . GLY A 1 99 ? 15.339 -13.908 -13.529 1.00 88.50 99 GLY A N 1
ATOM 755 C CA . GLY A 1 99 ? 14.09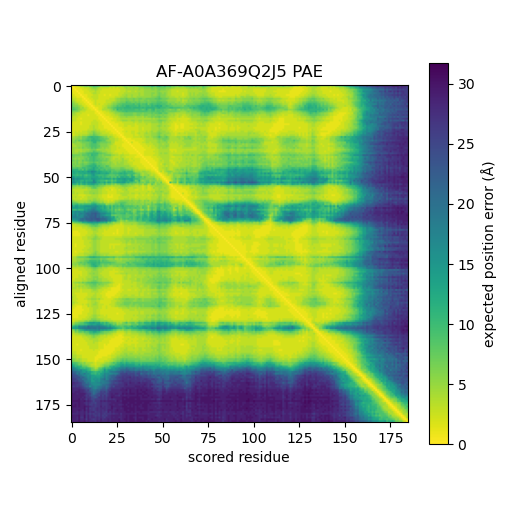2 -14.226 -12.849 1.00 88.50 99 GLY A CA 1
ATOM 756 C C . GLY A 1 99 ? 14.282 -15.054 -11.573 1.00 88.50 99 GLY A C 1
ATOM 757 O O . GLY A 1 99 ? 15.318 -15.019 -10.910 1.00 88.50 99 GLY A O 1
ATOM 758 N N . GLY A 1 100 ? 13.236 -15.798 -11.198 1.00 90.81 100 GLY A N 1
ATOM 759 C CA . GLY A 1 100 ? 13.254 -16.721 -10.053 1.00 90.81 100 GLY A CA 1
ATOM 760 C C . GLY A 1 100 ? 12.785 -16.133 -8.718 1.00 90.81 100 GLY A C 1
ATOM 761 O O . GLY A 1 100 ? 12.683 -16.870 -7.739 1.00 90.81 100 GLY A O 1
ATOM 762 N N . PHE A 1 101 ? 12.450 -14.843 -8.668 1.00 95.81 101 PHE A N 1
ATOM 763 C CA . PHE A 1 101 ? 11.739 -14.250 -7.536 1.00 95.81 101 PHE A CA 1
ATOM 764 C C . PHE A 1 101 ? 10.222 -14.369 -7.730 1.00 95.81 101 PHE A C 1
ATOM 766 O O . PHE A 1 101 ? 9.709 -14.363 -8.848 1.00 95.81 101 PHE A O 1
ATOM 773 N N . ARG A 1 102 ? 9.490 -14.469 -6.623 1.00 96.38 102 ARG A N 1
ATOM 774 C CA . ARG A 1 102 ? 8.027 -14.466 -6.587 1.00 96.38 102 ARG A CA 1
ATOM 775 C C . ARG A 1 102 ? 7.515 -13.114 -6.122 1.00 96.38 102 ARG A C 1
ATOM 777 O O . ARG A 1 102 ? 7.999 -12.562 -5.136 1.00 96.38 102 ARG A O 1
ATOM 784 N N . TYR A 1 103 ? 6.483 -12.638 -6.799 1.00 95.50 103 TYR A N 1
ATOM 785 C CA . TYR A 1 103 ? 5.732 -11.442 -6.452 1.00 95.50 103 TYR A CA 1
ATOM 786 C C . TYR A 1 103 ? 4.242 -11.782 -6.392 1.00 95.50 103 TYR A C 1
ATOM 788 O O . TYR A 1 103 ? 3.793 -12.759 -6.991 1.00 95.50 103 TYR A O 1
ATOM 796 N N . TYR A 1 104 ? 3.480 -10.995 -5.639 1.00 94.81 104 TYR A N 1
ATOM 797 C CA . TYR A 1 104 ? 2.022 -11.132 -5.550 1.00 94.81 104 TYR A CA 1
ATOM 798 C C . TYR A 1 104 ? 1.282 -10.004 -6.273 1.00 94.81 104 TYR A C 1
ATOM 800 O O . TYR A 1 104 ? 0.070 -10.080 -6.454 1.00 94.81 104 TYR A O 1
ATOM 808 N N . ASP A 1 105 ? 1.999 -8.953 -6.665 1.00 94.88 105 ASP A N 1
ATOM 809 C CA . ASP A 1 105 ? 1.478 -7.859 -7.470 1.00 94.88 105 ASP A CA 1
ATOM 810 C C . ASP A 1 105 ? 2.616 -7.196 -8.246 1.00 94.88 105 ASP A C 1
ATOM 812 O O . ASP A 1 105 ? 3.764 -7.210 -7.793 1.00 94.88 105 ASP A O 1
ATOM 816 N N . HIS A 1 106 ? 2.306 -6.633 -9.408 1.00 95.38 106 HIS A N 1
ATOM 817 C CA . HIS A 1 106 ? 3.283 -5.945 -10.244 1.00 95.38 106 HIS A CA 1
ATOM 818 C C . HIS A 1 106 ? 2.612 -4.940 -11.178 1.00 95.38 106 HIS A C 1
ATOM 820 O O . HIS A 1 106 ? 1.397 -4.962 -11.378 1.00 95.38 106 HIS A O 1
ATOM 826 N N . GLY A 1 107 ? 3.417 -4.076 -11.780 1.00 93.38 107 GLY A N 1
ATOM 827 C CA . GLY A 1 107 ? 2.985 -3.257 -12.899 1.00 93.38 107 GLY A CA 1
ATOM 828 C C . GLY A 1 107 ? 4.152 -2.569 -13.583 1.00 93.38 107 GLY A C 1
ATOM 829 O O . GLY A 1 107 ? 5.280 -2.584 -13.091 1.00 93.38 107 GLY A O 1
ATOM 830 N N . ASN A 1 108 ? 3.855 -1.975 -14.732 1.00 92.75 108 ASN A N 1
ATOM 831 C CA . ASN A 1 108 ? 4.800 -1.230 -15.546 1.00 92.75 108 ASN A CA 1
ATOM 832 C C . ASN A 1 108 ? 4.115 0.057 -16.021 1.00 92.75 108 ASN A C 1
ATOM 834 O O . ASN A 1 108 ? 3.012 0.010 -16.571 1.00 92.75 108 ASN A O 1
ATOM 838 N N . GLY A 1 109 ? 4.750 1.199 -15.772 1.00 88.88 109 GLY A N 1
ATOM 839 C CA . GLY A 1 109 ? 4.322 2.477 -16.324 1.00 88.88 109 GLY A CA 1
ATOM 840 C C . GLY A 1 109 ? 4.981 3.672 -15.646 1.00 88.88 109 GLY A C 1
ATOM 841 O O . GLY A 1 109 ? 5.815 3.534 -14.755 1.00 88.88 109 GLY A O 1
ATOM 842 N N . ILE A 1 110 ? 4.558 4.868 -16.046 1.00 88.12 110 ILE A N 1
ATOM 843 C CA . ILE A 1 110 ? 5.032 6.160 -15.513 1.00 88.12 110 ILE A CA 1
ATOM 844 C C . ILE A 1 110 ? 4.535 6.399 -14.075 1.00 88.12 110 ILE A C 1
ATOM 846 O O . ILE A 1 110 ? 5.107 7.158 -13.289 1.00 88.12 110 ILE A O 1
ATOM 850 N N . SER A 1 111 ? 3.434 5.752 -13.710 1.00 88.88 111 SER A N 1
ATOM 851 C CA . SER A 1 111 ? 2.815 5.852 -12.394 1.00 88.88 111 SER A CA 1
ATOM 852 C C . SER A 1 111 ? 1.908 4.658 -12.149 1.00 88.88 111 SER A C 1
ATOM 854 O O . SER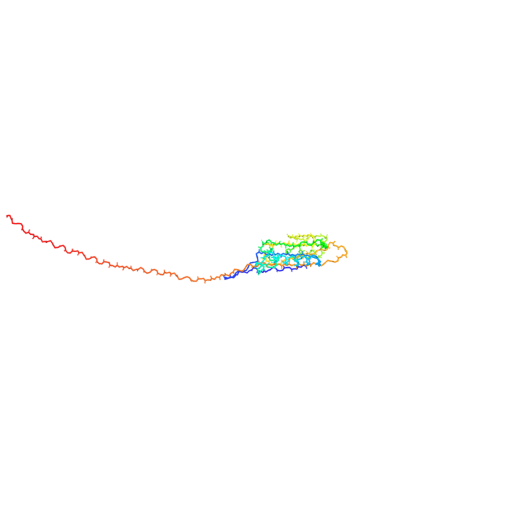 A 1 111 ? 1.345 4.107 -13.092 1.00 88.88 111 SER A O 1
ATOM 856 N N . GLY A 1 112 ? 1.701 4.319 -10.885 1.00 89.19 112 GLY A N 1
ATOM 857 C CA . GLY A 1 112 ? 0.813 3.242 -10.475 1.00 89.19 112 GLY A CA 1
ATOM 858 C C . GLY A 1 112 ? 0.182 3.549 -9.129 1.00 89.19 112 GLY A C 1
ATOM 859 O O . GLY A 1 112 ? 0.764 4.227 -8.285 1.00 89.19 112 GLY A O 1
ATOM 860 N N . TYR A 1 113 ? -1.025 3.056 -8.906 1.00 91.88 113 TYR A N 1
ATOM 861 C CA . TYR A 1 113 ? -1.669 3.148 -7.606 1.00 91.88 113 TYR A CA 1
ATOM 862 C C . TYR A 1 113 ? -2.567 1.948 -7.378 1.00 91.88 113 TYR A C 1
ATOM 864 O O . TYR A 1 113 ? -3.017 1.299 -8.320 1.00 91.88 113 TYR A O 1
ATOM 872 N N . GLY A 1 114 ? -2.848 1.666 -6.115 1.00 91.94 114 GLY A N 1
ATOM 873 C CA . GLY A 1 114 ? -3.724 0.563 -5.770 1.00 91.94 114 GLY A CA 1
ATOM 874 C C . GLY A 1 114 ? -4.104 0.570 -4.305 1.00 91.94 114 GLY A C 1
ATOM 875 O O . GLY A 1 114 ? -3.352 1.039 -3.450 1.00 91.94 114 GLY A O 1
ATOM 876 N N . ARG A 1 115 ? -5.290 0.030 -4.029 1.00 94.19 115 ARG A N 1
ATOM 877 C CA . ARG A 1 115 ? -5.747 -0.336 -2.689 1.00 94.19 115 ARG A CA 1
ATOM 878 C C . ARG A 1 115 ? -5.505 -1.827 -2.489 1.00 94.19 115 ARG A C 1
ATOM 880 O O . ARG A 1 115 ? -5.746 -2.620 -3.397 1.00 94.19 115 ARG A O 1
ATOM 887 N N . LYS A 1 116 ? -5.065 -2.208 -1.297 1.00 94.69 116 LYS A N 1
ATOM 888 C CA . LYS A 1 116 ? -4.825 -3.594 -0.908 1.00 94.69 116 LYS A CA 1
ATOM 889 C C . LYS A 1 116 ? -5.468 -3.876 0.443 1.00 94.69 116 LYS A C 1
ATOM 891 O O . LYS A 1 116 ? -5.374 -3.080 1.375 1.00 94.69 116 LYS A O 1
ATOM 896 N N . GLU A 1 117 ? -6.114 -5.031 0.524 1.00 93.88 117 GLU A N 1
ATOM 897 C CA . GLU A 1 117 ? -6.666 -5.605 1.760 1.00 93.88 117 GLU A CA 1
ATOM 898 C C . GLU A 1 117 ? -5.803 -6.758 2.280 1.00 93.88 117 GLU A C 1
ATOM 900 O O . GLU A 1 117 ? -6.084 -7.314 3.330 1.00 93.88 117 GLU A O 1
ATOM 905 N N . ALA A 1 118 ? -4.742 -7.120 1.558 1.00 91.94 118 ALA A N 1
ATOM 906 C CA . ALA A 1 118 ? -3.750 -8.089 1.987 1.00 91.94 118 ALA A CA 1
ATOM 907 C C . ALA A 1 118 ? -2.370 -7.710 1.412 1.00 91.94 118 ALA A C 1
ATOM 909 O O . ALA A 1 118 ? -2.303 -7.229 0.277 1.00 91.94 118 ALA A O 1
ATOM 910 N N . PRO A 1 119 ? -1.273 -7.923 2.163 1.00 93.00 119 PRO A N 1
ATOM 911 C CA . PRO A 1 119 ? -1.247 -8.350 3.567 1.00 93.00 119 PRO A CA 1
ATOM 912 C C . PRO A 1 119 ? -1.765 -7.258 4.526 1.00 93.00 119 PRO A C 1
ATOM 914 O O . PRO A 1 119 ? -1.697 -6.072 4.208 1.00 93.00 119 PRO A O 1
ATOM 917 N N . THR A 1 120 ? -2.275 -7.660 5.696 1.00 93.38 120 THR A N 1
ATOM 918 C CA . THR A 1 120 ? -2.800 -6.766 6.755 1.00 93.38 120 THR A CA 1
ATOM 919 C C . THR A 1 120 ? -1.878 -6.640 7.967 1.00 93.38 120 THR A C 1
ATOM 921 O O . THR A 1 120 ? -2.259 -6.070 8.976 1.00 93.38 120 THR A O 1
ATOM 924 N N . GLN A 1 121 ? -0.660 -7.169 7.914 1.00 93.88 121 GLN A N 1
ATOM 925 C CA . GLN A 1 121 ? 0.377 -6.969 8.931 1.00 93.88 121 GLN A CA 1
ATOM 926 C C . GLN A 1 121 ? 1.705 -7.523 8.413 1.00 93.88 121 GLN A C 1
ATOM 928 O O . GLN A 1 121 ? 1.743 -8.217 7.395 1.00 93.88 121 GLN A O 1
ATOM 933 N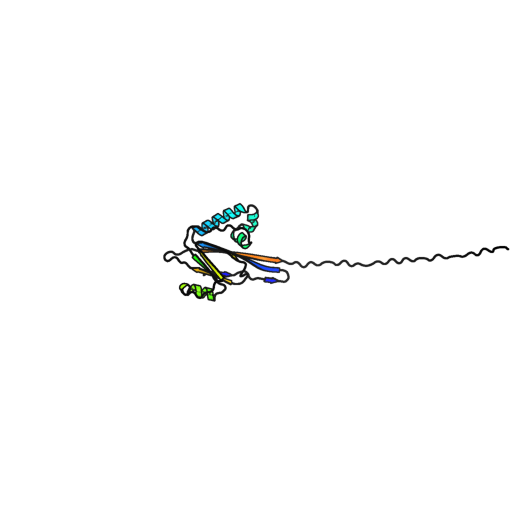 N . GLY A 1 122 ? 2.790 -7.252 9.135 1.00 93.88 122 GLY A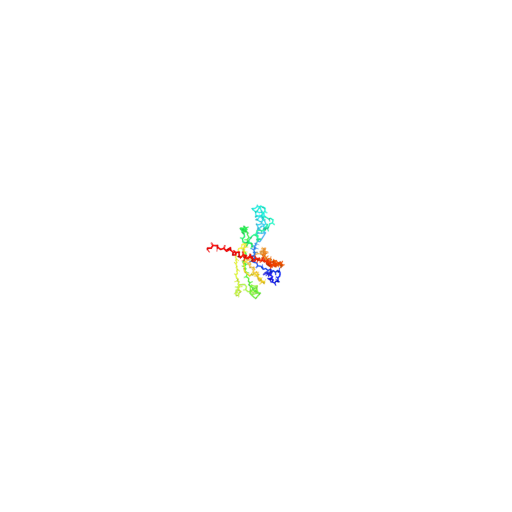 N 1
ATOM 934 C CA . GLY A 1 122 ? 4.117 -7.758 8.796 1.00 93.88 122 GLY A CA 1
ATOM 935 C C . GLY A 1 122 ? 4.860 -6.866 7.809 1.00 93.88 122 GLY A C 1
ATOM 936 O O . GLY A 1 122 ? 4.597 -5.671 7.701 1.00 93.88 122 GLY A O 1
ATOM 937 N N . THR A 1 123 ? 5.830 -7.448 7.117 1.00 96.12 123 THR A N 1
ATOM 938 C CA . THR A 1 123 ? 6.734 -6.726 6.223 1.00 96.12 123 THR A CA 1
ATOM 939 C C . THR A 1 123 ? 6.593 -7.270 4.816 1.00 96.12 123 THR A C 1
ATOM 941 O O . THR A 1 123 ? 6.538 -8.481 4.631 1.00 96.12 123 THR A O 1
ATOM 944 N N . PHE A 1 124 ? 6.587 -6.380 3.831 1.00 96.62 124 PHE A N 1
ATOM 945 C CA . PHE A 1 124 ? 6.725 -6.739 2.425 1.00 96.62 124 PHE A CA 1
ATOM 946 C C . PHE A 1 124 ? 7.761 -5.833 1.756 1.00 96.62 124 PHE A C 1
ATOM 948 O O . PHE A 1 124 ? 8.236 -4.852 2.336 1.00 96.62 124 PHE A O 1
ATOM 955 N N . TYR A 1 125 ? 8.131 -6.178 0.530 1.00 97.62 125 TYR A N 1
ATOM 956 C CA . TYR A 1 125 ? 9.195 -5.518 -0.211 1.00 97.62 125 TYR A CA 1
ATOM 957 C C . TYR A 1 125 ? 8.681 -5.039 -1.564 1.00 97.62 125 TYR A C 1
ATOM 959 O O . TYR A 1 125 ? 7.974 -5.765 -2.256 1.00 97.62 125 TYR A O 1
ATOM 967 N N . LEU A 1 126 ? 9.058 -3.821 -1.941 1.00 97.44 126 LEU A N 1
ATOM 968 C CA . LEU A 1 126 ? 8.792 -3.237 -3.250 1.00 97.44 126 LEU A CA 1
ATOM 969 C C . LEU A 1 126 ? 10.094 -3.199 -4.057 1.00 97.44 126 LEU A C 1
ATOM 971 O O . LEU A 1 126 ? 11.047 -2.489 -3.711 1.00 97.44 126 LEU A O 1
ATOM 975 N N . GLY A 1 127 ? 10.146 -3.996 -5.119 1.00 96.62 127 GLY A N 1
ATOM 976 C CA . GLY A 1 127 ? 11.160 -3.914 -6.164 1.00 96.62 127 GLY A CA 1
ATOM 977 C C . GLY A 1 127 ? 10.800 -2.808 -7.149 1.00 96.62 127 GLY A C 1
ATOM 978 O O . GLY A 1 127 ? 9.627 -2.651 -7.473 1.00 96.62 127 GLY A O 1
ATOM 979 N N . LEU A 1 128 ? 11.799 -2.047 -7.592 1.00 95.38 128 LEU A N 1
ATOM 980 C CA . LEU A 1 128 ? 11.687 -1.062 -8.666 1.00 95.38 128 LEU A CA 1
ATOM 981 C C . LEU A 1 128 ? 12.794 -1.380 -9.669 1.00 95.38 128 LEU A C 1
ATOM 983 O O . LEU A 1 128 ? 13.948 -1.512 -9.252 1.00 95.38 128 LEU A O 1
ATOM 987 N N . HIS A 1 129 ? 12.441 -1.533 -10.938 1.00 93.88 129 HIS A N 1
ATOM 988 C CA . HIS A 1 129 ? 13.367 -1.806 -12.027 1.00 93.88 129 HIS A CA 1
ATOM 989 C C . HIS A 1 129 ? 13.209 -0.743 -13.116 1.00 93.88 129 HIS A C 1
ATOM 991 O O . HIS A 1 129 ? 12.094 -0.396 -13.508 1.00 93.88 129 HIS A O 1
ATOM 997 N N . ASN A 1 130 ? 14.344 -0.197 -13.544 1.00 91.25 130 ASN A N 1
ATOM 998 C CA . ASN A 1 130 ? 14.426 0.778 -14.618 1.00 91.25 130 ASN A CA 1
ATOM 999 C C . ASN A 1 130 ? 14.758 0.032 -15.912 1.00 91.25 130 ASN A C 1
ATOM 1001 O O . ASN A 1 130 ? 15.870 -0.473 -16.046 1.00 91.25 130 ASN A O 1
ATOM 1005 N N . ASP A 1 131 ? 13.812 -0.010 -16.844 1.00 82.81 131 ASP A N 1
ATOM 1006 C CA . ASP A 1 131 ? 13.990 -0.603 -18.173 1.00 82.81 131 ASP A CA 1
ATOM 1007 C C . ASP A 1 131 ? 14.700 0.351 -19.158 1.00 82.81 131 ASP A C 1
ATOM 1009 O O . ASP A 1 131 ? 15.003 -0.018 -20.295 1.00 82.81 131 ASP A O 1
ATOM 1013 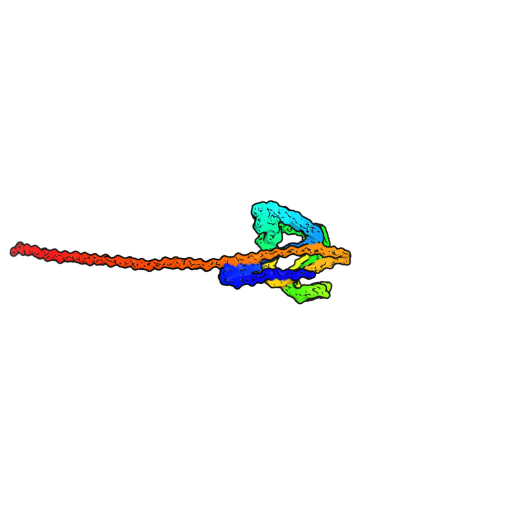N N . ASN A 1 132 ? 15.006 1.584 -18.733 1.00 83.94 132 ASN A N 1
ATOM 1014 C CA . ASN A 1 132 ? 15.655 2.585 -19.571 1.00 83.94 132 ASN A CA 1
ATOM 1015 C C . ASN A 1 132 ? 17.171 2.392 -19.579 1.00 83.94 132 ASN A C 1
ATOM 1017 O O . ASN A 1 132 ? 17.842 2.434 -18.553 1.00 83.94 132 ASN A O 1
ATOM 1021 N N . PHE A 1 133 ? 17.721 2.262 -20.783 1.00 72.94 133 PHE A N 1
ATOM 1022 C CA . PHE A 1 133 ? 19.120 1.890 -20.992 1.00 72.94 133 PHE A CA 1
ATOM 1023 C C . PHE A 1 133 ? 20.123 3.041 -20.774 1.00 72.94 133 PHE A C 1
ATOM 1025 O O . PHE A 1 133 ? 21.313 2.791 -20.627 1.00 72.94 133 PHE A O 1
ATOM 1032 N N . HIS A 1 134 ? 19.668 4.301 -20.825 1.00 74.31 134 HIS A N 1
ATOM 1033 C CA . HIS A 1 134 ? 20.547 5.487 -20.851 1.00 74.31 134 HIS A CA 1
ATOM 1034 C C . HIS A 1 134 ? 20.272 6.513 -19.746 1.00 74.31 134 HIS A C 1
ATOM 1036 O O . HIS A 1 134 ? 21.161 7.298 -19.429 1.00 74.31 134 HIS A O 1
ATOM 1042 N N . ASN A 1 135 ? 19.065 6.531 -19.175 1.00 82.44 135 ASN A N 1
ATOM 1043 C CA . ASN A 1 135 ? 18.650 7.569 -18.237 1.00 82.44 135 ASN A CA 1
ATOM 1044 C C . ASN A 1 135 ? 18.277 6.951 -16.894 1.00 82.44 135 ASN A C 1
ATOM 1046 O O . ASN A 1 135 ? 17.441 6.045 -16.827 1.00 82.44 135 ASN A O 1
ATOM 1050 N N . ASP A 1 136 ? 18.849 7.502 -15.829 1.00 85.56 136 ASP A N 1
ATOM 1051 C CA . ASP A 1 136 ? 18.373 7.254 -14.477 1.00 85.56 136 ASP A CA 1
ATOM 1052 C C . ASP A 1 136 ? 16.972 7.841 -14.298 1.00 85.56 136 ASP A C 1
ATOM 1054 O O . ASP A 1 136 ? 16.630 8.894 -14.845 1.00 85.56 136 ASP A O 1
ATOM 1058 N N . ILE A 1 137 ? 16.161 7.164 -13.489 1.00 88.94 137 ILE A N 1
ATOM 1059 C CA . ILE A 1 137 ? 14.797 7.588 -13.185 1.00 88.94 137 ILE A CA 1
ATOM 1060 C C . ILE A 1 137 ? 14.641 7.829 -11.688 1.00 88.94 137 ILE A C 1
ATOM 1062 O O . I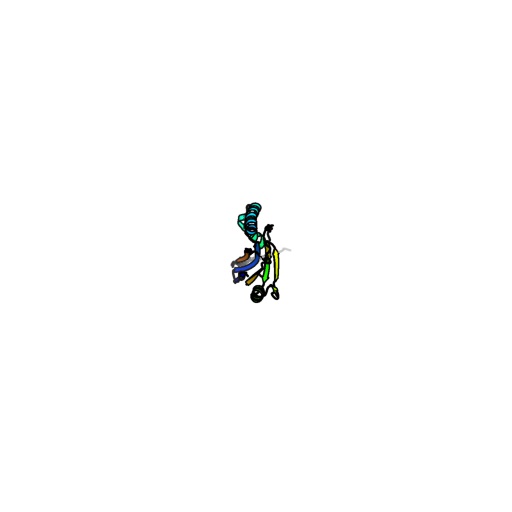LE A 1 137 ? 15.113 7.061 -10.851 1.00 88.94 137 ILE A O 1
ATOM 1066 N N . ASN A 1 138 ? 13.930 8.899 -11.341 1.00 90.06 138 ASN A N 1
ATOM 1067 C CA . ASN A 1 138 ? 13.555 9.186 -9.962 1.00 90.06 138 ASN A CA 1
ATOM 1068 C C . ASN A 1 138 ? 12.136 8.691 -9.721 1.00 90.06 138 ASN A C 1
ATOM 1070 O O . ASN A 1 138 ? 11.224 9.098 -10.432 1.00 90.06 138 ASN A O 1
ATOM 1074 N N . VAL A 1 139 ? 11.931 7.850 -8.711 1.00 91.00 139 VAL A N 1
ATOM 1075 C CA . VAL A 1 139 ? 10.612 7.284 -8.401 1.00 91.00 139 VAL A CA 1
ATOM 1076 C C . VAL A 1 139 ? 10.192 7.728 -7.010 1.00 91.00 139 VAL A C 1
ATOM 1078 O O . VAL A 1 139 ? 10.893 7.487 -6.029 1.00 91.00 139 VAL A O 1
ATOM 1081 N N . THR A 1 140 ? 9.027 8.360 -6.913 1.00 91.62 140 THR A N 1
ATOM 1082 C CA . THR A 1 140 ? 8.406 8.686 -5.628 1.00 91.62 140 THR A CA 1
ATOM 1083 C C . THR A 1 140 ? 7.408 7.603 -5.272 1.00 91.62 140 THR A C 1
ATOM 1085 O O . THR A 1 140 ? 6.528 7.304 -6.071 1.00 91.62 140 THR A O 1
ATOM 1088 N N . VAL A 1 141 ? 7.497 7.064 -4.057 1.00 93.12 141 VAL A N 1
ATOM 1089 C CA . VAL A 1 141 ? 6.540 6.086 -3.527 1.00 93.12 141 VAL A CA 1
ATOM 1090 C C . VAL A 1 141 ? 5.876 6.661 -2.281 1.00 93.12 141 VAL A C 1
ATOM 1092 O O . VAL A 1 141 ? 6.547 7.118 -1.358 1.00 93.12 141 VAL A O 1
ATOM 1095 N N . LYS A 1 142 ? 4.545 6.636 -2.247 1.00 92.75 142 LYS A N 1
ATOM 1096 C CA . LYS A 1 142 ? 3.718 7.022 -1.100 1.00 92.75 142 LYS A CA 1
ATOM 1097 C C . LYS A 1 142 ? 2.877 5.820 -0.688 1.00 92.75 142 LYS A C 1
ATOM 1099 O O . LYS A 1 142 ? 2.249 5.194 -1.536 1.00 92.75 142 LYS A O 1
ATOM 1104 N N . VAL A 1 143 ? 2.836 5.519 0.607 1.00 94.38 143 VAL A N 1
ATOM 1105 C CA . VAL A 1 143 ? 2.033 4.424 1.169 1.00 94.38 143 VAL A CA 1
ATOM 1106 C C . VAL A 1 143 ? 1.248 4.949 2.363 1.00 94.38 143 VAL A C 1
ATOM 1108 O O . VAL A 1 143 ? 1.796 5.650 3.210 1.00 94.38 143 VAL A O 1
ATOM 1111 N N . VAL A 1 144 ? -0.036 4.612 2.425 1.00 93.88 144 VAL A N 1
ATOM 1112 C CA . VAL A 1 144 ? -0.945 4.960 3.522 1.00 93.88 144 VAL A CA 1
ATOM 1113 C C . VAL A 1 144 ? -1.591 3.685 4.042 1.00 93.88 144 VAL A C 1
ATOM 1115 O O . VAL A 1 144 ? -1.982 2.823 3.263 1.00 93.88 144 VAL A O 1
ATOM 1118 N N . THR A 1 145 ? -1.725 3.578 5.359 1.00 95.00 145 THR A N 1
ATOM 1119 C CA . THR A 1 145 ? -2.367 2.449 6.041 1.00 95.00 145 THR A CA 1
ATOM 1120 C C . THR A 1 145 ? -3.592 2.937 6.809 1.00 95.00 145 THR A C 1
ATOM 1122 O O . THR A 1 145 ? -3.587 4.046 7.343 1.00 95.00 145 THR A O 1
ATOM 1125 N N . VAL A 1 146 ? -4.649 2.125 6.865 1.00 93.50 146 VAL A N 1
ATOM 1126 C CA . VAL A 1 146 ? -5.870 2.416 7.626 1.00 93.50 146 VAL A CA 1
ATOM 1127 C C . VAL A 1 146 ? -6.005 1.404 8.751 1.00 93.50 146 VAL A C 1
ATOM 1129 O O . VAL A 1 146 ? -6.293 0.231 8.524 1.00 93.50 146 VAL A O 1
ATOM 1132 N N . VAL A 1 147 ? -5.819 1.867 9.984 1.00 94.75 147 VAL A N 1
ATOM 1133 C CA . VAL A 1 147 ? -5.918 1.027 11.180 1.00 94.75 147 VAL A CA 1
ATOM 1134 C C . VAL A 1 147 ? -7.240 1.292 11.889 1.00 94.75 147 VAL A C 1
ATOM 1136 O O . VAL A 1 147 ? -7.504 2.401 12.351 1.00 94.75 147 VAL A O 1
ATOM 1139 N N . LEU A 1 148 ? -8.057 0.253 12.014 1.00 93.50 148 LEU A N 1
ATOM 1140 C CA . LEU A 1 148 ? -9.273 0.254 12.805 1.00 93.50 148 LEU A CA 1
ATOM 1141 C C . LEU A 1 148 ? -8.931 0.004 14.274 1.00 93.50 148 LEU A C 1
ATOM 1143 O O . LEU A 1 148 ? -8.457 -1.067 14.646 1.00 93.50 148 LEU A O 1
ATOM 1147 N N . ARG A 1 149 ? -9.204 0.996 15.121 1.00 94.56 149 ARG A N 1
ATOM 1148 C CA . ARG A 1 149 ? -9.051 0.905 16.576 1.00 94.56 149 ARG A CA 1
ATOM 1149 C C . ARG A 1 149 ? -10.424 0.796 17.229 1.00 94.56 149 ARG A C 1
ATOM 1151 O O . ARG A 1 149 ? -11.187 1.757 17.223 1.00 94.56 149 ARG A O 1
ATOM 1158 N N . ARG A 1 150 ? -10.729 -0.359 17.816 1.00 94.31 150 ARG A N 1
ATOM 1159 C CA . ARG A 1 150 ? -11.939 -0.581 18.620 1.00 94.31 150 ARG A CA 1
ATOM 1160 C C . ARG A 1 150 ? -11.586 -0.393 20.089 1.00 94.31 150 ARG A C 1
ATOM 1162 O O . ARG A 1 150 ? -10.585 -0.941 20.542 1.00 94.31 150 ARG A O 1
ATOM 1169 N N . LYS A 1 151 ? -12.392 0.379 20.815 1.00 94.00 151 LYS A N 1
ATOM 1170 C CA . LYS A 1 151 ? -12.295 0.552 22.269 1.00 94.00 151 LYS A CA 1
ATOM 1171 C C . LYS A 1 151 ? -13.569 0.013 22.903 1.00 94.00 151 LYS A C 1
ATOM 1173 O O . LYS A 1 151 ? -14.658 0.354 22.446 1.00 94.00 151 LYS A O 1
ATOM 1178 N N . TYR A 1 152 ? -13.421 -0.810 23.930 1.00 91.75 152 TYR A N 1
ATOM 1179 C CA . TYR A 1 152 ? -14.524 -1.411 24.668 1.00 91.75 152 TYR A CA 1
ATOM 1180 C C . TYR A 1 152 ? -14.590 -0.808 26.072 1.00 91.75 152 TYR A C 1
ATOM 1182 O O . TYR A 1 152 ? -13.568 -0.472 26.667 1.00 91.75 152 TYR A O 1
ATOM 1190 N N . GLU A 1 153 ? -15.801 -0.678 26.605 1.00 91.12 153 GLU A N 1
ATOM 1191 C CA . GLU A 1 153 ? -16.058 -0.168 27.950 1.00 91.12 153 GLU A CA 1
ATOM 1192 C C . GLU A 1 153 ? -16.867 -1.209 28.727 1.00 91.12 153 GLU A C 1
ATOM 1194 O O . GLU A 1 153 ? -17.888 -1.702 28.243 1.00 91.12 153 GLU A O 1
ATOM 1199 N N . LEU A 1 154 ? -16.422 -1.541 29.940 1.00 87.75 154 LEU A N 1
ATOM 1200 C CA . LEU A 1 154 ? -17.181 -2.405 30.838 1.00 87.75 154 LEU A CA 1
ATOM 1201 C C . LEU A 1 154 ? -18.257 -1.577 31.535 1.00 87.75 154 LEU A C 1
ATOM 1203 O O . LEU A 1 154 ? -17.951 -0.733 32.375 1.00 87.75 154 LEU A O 1
ATOM 1207 N N . LYS A 1 155 ? -19.525 -1.842 31.215 1.00 87.19 155 LYS A N 1
ATOM 1208 C CA . LYS A 1 155 ? -20.666 -1.216 31.889 1.00 87.19 155 LYS A CA 1
ATOM 1209 C C . LYS A 1 155 ? -21.236 -2.158 32.940 1.00 87.19 155 LYS A C 1
ATOM 1211 O O . LYS A 1 155 ? -21.656 -3.269 32.626 1.00 87.19 155 LYS A O 1
ATOM 1216 N N . GLN A 1 156 ? -21.256 -1.709 34.192 1.00 82.19 156 GLN A N 1
ATOM 1217 C CA . GLN A 1 156 ? -21.947 -2.407 35.274 1.00 82.19 156 GLN A CA 1
ATOM 1218 C C . GLN A 1 156 ? -23.418 -1.984 35.291 1.00 82.19 156 GLN A C 1
ATOM 1220 O O . GLN A 1 156 ? -23.727 -0.797 35.383 1.00 82.19 156 GLN A O 1
ATOM 1225 N N . TYR A 1 157 ? -24.327 -2.955 35.229 1.00 79.94 157 TYR A N 1
ATOM 1226 C CA . TYR A 1 157 ? -25.766 -2.719 35.329 1.00 79.94 157 TYR A CA 1
ATOM 1227 C C . TYR A 1 157 ? -26.266 -3.166 36.702 1.00 79.94 157 TYR A C 1
ATOM 1229 O O . TYR A 1 157 ? -25.971 -4.275 37.145 1.00 79.94 157 TYR A O 1
ATOM 1237 N N . LYS A 1 158 ? -27.046 -2.314 37.376 1.00 78.19 158 LYS A N 1
ATOM 1238 C CA . LYS A 1 158 ? -27.774 -2.711 38.587 1.00 78.19 158 LYS A CA 1
ATOM 1239 C C . LYS A 1 158 ? -29.009 -3.504 38.167 1.00 78.19 158 LYS A C 1
ATOM 1241 O O . LYS A 1 158 ? -29.853 -2.978 37.445 1.00 78.19 158 LYS A O 1
ATOM 1246 N N . GLN A 1 159 ? -29.117 -4.750 38.614 1.00 75.94 159 GLN A N 1
ATOM 1247 C CA . GLN A 1 159 ? -30.343 -5.526 38.448 1.00 75.94 159 GLN A CA 1
ATOM 1248 C C . GLN A 1 159 ? -31.386 -5.051 39.476 1.00 75.94 159 GLN A C 1
ATOM 1250 O O . GLN A 1 159 ? -31.036 -4.882 40.647 1.00 75.94 159 GLN A O 1
ATOM 1255 N N . PRO A 1 160 ? -32.645 -4.800 39.078 1.00 74.38 160 PRO A N 1
ATOM 1256 C CA . PRO A 1 160 ? -33.692 -4.447 40.024 1.00 74.38 160 PRO A CA 1
ATOM 1257 C C . PRO A 1 160 ? -34.05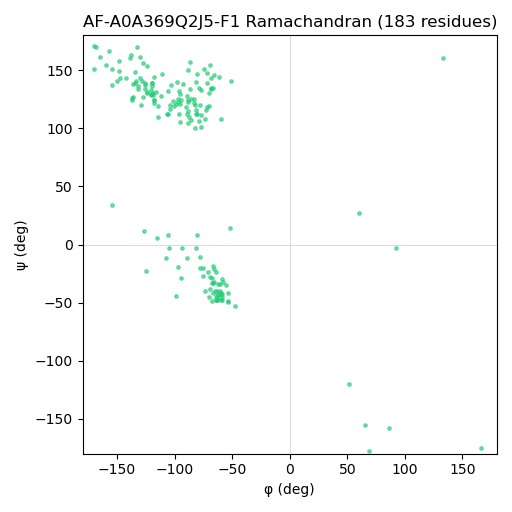6 -5.666 40.881 1.00 74.38 160 PRO A C 1
ATOM 1259 O O . PRO A 1 160 ? -34.528 -6.680 40.372 1.00 74.38 160 PRO A O 1
ATOM 1262 N N . THR A 1 161 ? -33.866 -5.557 42.194 1.00 76.25 161 THR A N 1
ATOM 1263 C CA . THR A 1 161 ? -34.370 -6.544 43.154 1.00 76.25 161 THR A CA 1
ATOM 1264 C C . THR A 1 161 ? -35.870 -6.323 43.347 1.00 76.25 161 THR A C 1
ATOM 1266 O O . THR A 1 161 ? -36.282 -5.310 43.912 1.00 76.25 161 THR A O 1
ATOM 1269 N N . VAL A 1 162 ? -36.699 -7.256 42.872 1.00 76.56 162 VAL A N 1
ATOM 1270 C CA . VAL A 1 162 ? -38.151 -7.235 43.106 1.00 76.56 162 VAL A CA 1
ATOM 1271 C C . VAL A 1 162 ? -38.438 -7.907 44.446 1.00 76.56 162 VAL A C 1
ATOM 1273 O O . VAL A 1 162 ? -38.341 -9.126 44.561 1.00 76.56 162 VAL A O 1
ATOM 1276 N N . THR A 1 163 ? -38.803 -7.125 45.462 1.00 77.50 163 THR A N 1
ATOM 1277 C CA . THR A 1 163 ? -39.249 -7.660 46.757 1.00 77.50 163 THR A CA 1
ATOM 1278 C C . THR A 1 163 ? -40.781 -7.736 46.771 1.00 77.50 163 THR A C 1
ATOM 1280 O O . THR A 1 163 ? -41.426 -6.688 46.874 1.00 77.50 163 THR A O 1
ATOM 1283 N N . PRO A 1 164 ? -41.402 -8.927 46.655 1.00 75.50 164 PRO A N 1
ATOM 1284 C CA . PRO A 1 164 ? -42.856 -9.050 46.700 1.00 75.50 164 PRO A CA 1
ATOM 1285 C C . PRO A 1 164 ? -43.385 -8.678 48.093 1.00 75.50 164 PRO A C 1
ATOM 1287 O O . PRO A 1 164 ? -42.851 -9.119 49.111 1.00 75.50 164 PRO A O 1
ATOM 1290 N N . ARG A 1 165 ? -44.449 -7.868 48.143 1.00 77.56 165 ARG A N 1
ATOM 1291 C CA . ARG A 1 165 ? -45.222 -7.610 49.366 1.00 77.56 165 ARG A CA 1
ATOM 1292 C C . ARG A 1 165 ? -46.495 -8.445 49.325 1.00 77.56 165 ARG A C 1
ATOM 1294 O O . ARG A 1 165 ? -47.274 -8.323 48.385 1.00 77.56 165 ARG A O 1
ATOM 1301 N N . TYR A 1 166 ? -46.699 -9.270 50.345 1.00 75.50 166 TYR A N 1
ATOM 1302 C CA . TYR A 1 166 ? -47.916 -10.057 50.513 1.00 75.50 166 TYR A CA 1
ATOM 1303 C C . TYR A 1 166 ? -48.822 -9.362 51.533 1.00 75.50 166 TYR A C 1
ATOM 1305 O O . TYR A 1 166 ? -48.434 -9.188 52.687 1.00 75.50 166 TYR A O 1
ATOM 1313 N N . GLU A 1 167 ? -50.024 -8.961 51.119 1.00 75.50 167 GLU A N 1
ATOM 1314 C CA . GLU A 1 167 ? -51.075 -8.528 52.043 1.00 75.50 167 GLU A CA 1
ATOM 1315 C C . GLU A 1 167 ? -51.900 -9.743 52.480 1.00 75.50 167 GLU A C 1
ATOM 1317 O O . GLU A 1 167 ? -52.465 -10.454 51.648 1.00 75.50 167 GLU A O 1
ATOM 1322 N N . SER A 1 168 ? -51.999 -9.977 53.791 1.00 68.25 168 SER A N 1
ATOM 1323 C CA . SER A 1 168 ? -52.950 -10.948 54.334 1.00 68.25 168 SER A CA 1
ATOM 1324 C C . SER A 1 168 ? -54.286 -10.251 54.600 1.00 68.25 168 SER A C 1
ATOM 1326 O O . SER A 1 168 ? -54.392 -9.362 55.443 1.00 68.25 168 SER A O 1
ATOM 1328 N N . LYS A 1 169 ? -55.338 -10.643 53.872 1.00 66.50 169 LYS A N 1
ATOM 1329 C CA . LYS A 1 169 ? -56.713 -10.252 54.205 1.00 66.50 169 LYS A CA 1
ATOM 1330 C C . LYS A 1 169 ? -57.282 -11.261 55.195 1.00 66.50 169 LYS A C 1
ATOM 1332 O O . LYS A 1 169 ? -57.567 -12.398 54.830 1.00 66.50 169 LYS A O 1
ATOM 1337 N N . ILE A 1 170 ? -57.477 -10.839 56.441 1.00 69.25 170 ILE A N 1
ATOM 1338 C CA . ILE A 1 170 ? -58.236 -11.621 57.421 1.00 69.25 170 ILE A CA 1
ATOM 1339 C C . ILE A 1 170 ? -59.721 -11.441 57.096 1.00 69.25 170 ILE A C 1
ATOM 1341 O O . ILE A 1 170 ? -60.322 -10.414 57.414 1.00 69.25 170 ILE A O 1
ATOM 1345 N N . VAL A 1 171 ? -60.319 -12.436 56.442 1.00 67.06 171 VAL A N 1
ATOM 1346 C CA . VAL A 1 171 ? -61.768 -12.479 56.220 1.00 67.06 171 VAL A CA 1
ATOM 1347 C C . VAL A 1 171 ? -62.426 -12.964 57.512 1.00 67.06 171 VAL A C 1
ATOM 1349 O O . VAL A 1 171 ? -62.328 -14.139 57.862 1.00 67.06 171 VAL A O 1
ATOM 1352 N N . LYS A 1 172 ? -63.084 -12.063 58.249 1.00 66.75 172 LYS A N 1
ATOM 1353 C CA . LYS A 1 172 ? -63.934 -12.455 59.383 1.00 66.75 172 LYS A CA 1
ATOM 1354 C C . LYS A 1 172 ? -65.196 -13.122 58.838 1.00 66.75 172 LYS A C 1
ATOM 1356 O O . LYS A 1 172 ? -65.960 -12.487 58.116 1.00 66.75 172 LYS A O 1
ATOM 1361 N N . GLN A 1 173 ? -65.407 -14.391 59.177 1.00 68.31 173 GLN A N 1
ATOM 1362 C CA . GLN A 1 173 ? -66.644 -15.092 58.836 1.00 68.31 173 GLN A CA 1
ATOM 1363 C C . GLN A 1 173 ? -67.812 -14.497 59.646 1.00 68.31 173 GLN A C 1
ATOM 1365 O O . GLN A 1 173 ? -67.647 -14.254 60.845 1.00 68.31 173 GLN A O 1
ATOM 1370 N N . PRO A 1 174 ? -68.976 -14.228 59.028 1.00 71.19 174 PRO A N 1
ATOM 1371 C CA . PRO A 1 174 ? -70.128 -13.698 59.746 1.00 71.19 174 PRO A CA 1
ATOM 1372 C C . PRO A 1 174 ? -70.699 -14.749 60.708 1.00 71.19 174 PRO A C 1
ATOM 1374 O O . PRO A 1 174 ? -70.905 -15.903 60.339 1.00 71.19 174 PRO A O 1
ATOM 1377 N N . LEU A 1 175 ? -70.985 -14.336 61.945 1.00 69.06 175 LEU A N 1
ATOM 1378 C CA . LEU A 1 175 ? -71.709 -15.156 62.918 1.00 69.06 175 LEU A CA 1
ATOM 1379 C C . LEU A 1 175 ? -73.189 -15.212 62.518 1.00 69.06 175 LEU A C 1
ATOM 1381 O O . LEU A 1 175 ? -73.915 -14.225 62.643 1.00 69.06 175 LEU A O 1
ATOM 1385 N N . VAL A 1 176 ? -73.635 -16.369 62.026 1.00 67.62 176 VAL A N 1
ATOM 1386 C CA . VAL A 1 176 ? -75.045 -16.620 61.706 1.00 67.62 176 VAL A CA 1
ATOM 1387 C C . VAL A 1 176 ? -75.781 -16.999 62.989 1.00 67.62 176 VAL A C 1
ATOM 1389 O O . VAL A 1 176 ? -75.723 -18.140 63.443 1.00 67.62 176 VAL A O 1
ATOM 1392 N N . THR A 1 177 ? -76.494 -16.043 63.580 1.00 65.81 177 THR A N 1
ATOM 1393 C CA . THR A 1 177 ? -77.369 -16.313 64.727 1.00 65.81 177 THR A CA 1
ATOM 1394 C C . THR A 1 177 ? -78.756 -16.705 64.231 1.00 65.81 177 THR A C 1
ATOM 1396 O O . THR A 1 177 ? -79.540 -15.859 63.805 1.00 65.81 177 THR A O 1
ATOM 1399 N N . ILE A 1 178 ? -79.079 -17.995 64.304 1.00 72.62 178 ILE A N 1
ATOM 1400 C CA . ILE A 1 178 ? -80.412 -18.504 63.969 1.00 72.62 178 ILE A CA 1
ATOM 1401 C C . ILE A 1 178 ? -81.327 -18.298 65.181 1.00 72.62 178 ILE A C 1
ATOM 1403 O O . ILE A 1 178 ? -81.157 -18.949 66.211 1.00 72.62 178 ILE A O 1
ATOM 1407 N N . LYS A 1 179 ? -82.320 -17.408 65.068 1.00 69.88 179 LYS A N 1
ATOM 1408 C CA . LYS A 1 179 ? -83.401 -17.295 66.058 1.00 69.88 179 LYS A CA 1
ATOM 1409 C C . LYS A 1 179 ? -84.548 -18.218 65.659 1.00 69.88 179 LYS A C 1
ATOM 1411 O O . LYS A 1 179 ? -85.138 -18.045 64.598 1.00 69.88 179 LYS A O 1
ATOM 1416 N N . LYS A 1 180 ? -84.871 -19.189 66.515 1.00 71.38 180 LYS A N 1
ATOM 1417 C CA . LYS A 1 180 ? -86.081 -20.006 66.365 1.00 71.38 180 LYS A CA 1
ATOM 1418 C C . LYS A 1 180 ? -87.260 -19.243 66.959 1.00 71.38 180 LYS A C 1
ATOM 1420 O O . LYS A 1 180 ? -87.227 -18.890 68.134 1.00 71.38 180 LYS A O 1
ATOM 1425 N N . VAL A 1 181 ? -88.275 -18.990 66.142 1.00 66.69 181 VAL A N 1
ATOM 1426 C CA . VAL A 1 181 ? -89.548 -18.419 66.590 1.00 66.69 181 VAL A CA 1
ATOM 1427 C C . VAL A 1 181 ? -90.519 -19.584 66.793 1.00 66.69 181 VA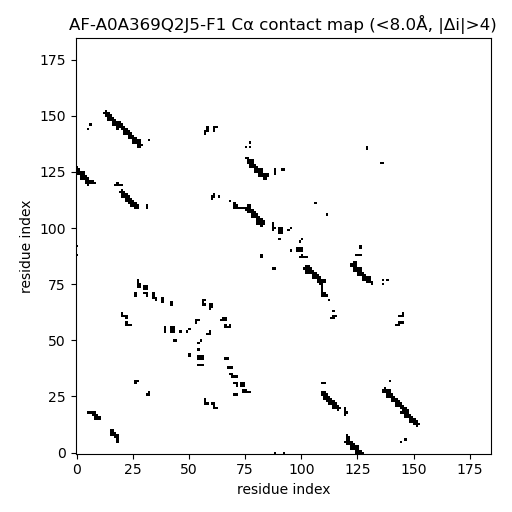L A C 1
ATOM 1429 O O . VAL A 1 181 ? -90.694 -20.367 65.857 1.00 66.69 181 VAL A O 1
ATOM 1432 N N . PRO A 1 182 ? -91.102 -19.765 67.990 1.00 64.62 182 PRO A N 1
ATOM 1433 C CA . PRO A 1 182 ? -92.078 -20.821 68.211 1.00 64.62 182 PRO A CA 1
ATOM 1434 C C . PRO A 1 182 ? -93.374 -20.499 67.461 1.00 64.62 182 PRO A C 1
ATOM 1436 O O . PRO A 1 182 ? -93.901 -19.391 67.557 1.00 64.62 182 PRO A O 1
ATOM 1439 N N . VAL A 1 183 ? -93.872 -21.479 66.710 1.00 61.91 183 VAL A N 1
ATOM 1440 C CA . VAL A 1 183 ? -95.197 -21.435 66.085 1.00 61.91 183 VAL A CA 1
ATOM 1441 C C . VAL A 1 183 ? -96.183 -22.006 67.095 1.00 61.91 183 VAL A C 1
ATOM 1443 O O . VAL A 1 183 ? -95.998 -23.123 67.572 1.00 61.91 183 VAL A O 1
ATOM 1446 N N . ILE A 1 184 ? -97.196 -21.220 67.448 1.00 59.09 184 ILE A N 1
ATOM 1447 C CA . ILE A 1 184 ? -98.300 -21.667 68.297 1.00 59.09 184 ILE A CA 1
ATOM 1448 C C . ILE A 1 184 ? -99.286 -22.388 67.375 1.00 59.09 184 ILE A C 1
ATOM 1450 O O . ILE A 1 184 ? -99.766 -21.794 66.408 1.00 59.09 184 ILE A O 1
ATOM 1454 N N . THR A 1 185 ? -99.542 -23.668 67.630 1.00 50.44 185 THR A N 1
ATOM 1455 C CA . THR A 1 185 ? -100.634 -24.445 67.026 1.00 50.44 185 THR A CA 1
ATOM 1456 C C . THR A 1 185 ? -101.411 -25.107 68.144 1.00 50.44 185 THR A C 1
ATOM 1458 O O . THR A 1 185 ? -100.748 -25.577 69.096 1.00 50.44 185 THR A O 1
#

Foldseek 3Di:
DDKDFADDWDDDPFKTKWFQKKKKKKAKDPQLVVQQVVQLVVQCVVCPVCCVPQSHLRSCQQVVHDGDRDAGPDHAKKKKFKAADDVLVVCCVPPVVVDDRDGPDIDMDRMDMHMDRPPTGGMIDMDIDGPDPPDDIDMDMDMGIDMDMGGHDDDDDDDDDDDDDDDDDDDDDDDDDDDDDDDDD

pLDDT: mean 85.59, std 10.64, range [50.44, 97.62]

Organism: NCBI:txid2072847

Mean predicted aligned error: 10.55 Å

Radius of gyration: 36.9 Å; Cα contacts (8 Å, |Δi|>4): 320; chains: 1; bounding box: 121×46×89 Å

Secondary structure (DSSP, 8-state):
-EEEEEPPPEEETTEEEEEEEEEEEEEEHHHHHHHHHHHHHHHHHHHGGGHHHH-SHHHHHHTT-----PPPSSS--EEEEEESSHHHHHHHHHHGGG-----SEEEEESEEEEEE-S--SEEEEEEEE---SS----EEEEEEEEEEEEE------PPP---PPPP----PPP----PPPPPP-

Nearest PDB structures (foldseek):
  7yrf-assembly1_A  TM=3.003E-01  e=2.801E-01  Coxsackievirus A16
  5xs5-assembly1_A  TM=3.224E-01  e=1.174E+00  Coxsackievirus A6
  8ytj-assembly1_A  TM=2.693E-01  e=5.735E-01  Enterovirus A71
  6hbj-assembly1_A  TM=2.511E-01  e=3.241E+00  Echovirus E18

Sequence (185 aa):
MIQINLPQNKTAPLESTELISWAYWLGVGQEGHLAFEANKKAYVQALGSLANVTGHPLIGLALNQVAFLPTGNAGSNVEYYFMADRANATIFMNSFDKGGFRYYDHGNGISGYGRKEAPTQGTFYLGLHNDNFHNDINVTVKVVTVVLRRKYELKQYKQPTVTPRYESKIVKQPLVTIKKVPVIT